Protein AF-0000000074025114 (afdb_homodimer)

Organism: NCBI:txid1655543

InterPro domains:
  IPR007375 Sarcosine oxidase, gamma subunit [PF04268] (19-159)
  IPR027266 Aminomethyltransferase superfamily [G3DSA:3.30.1360.120] (8-166)

Radius of gyration: 20.94 Å; Cα contacts (8 Å, |Δi|>4): 768; chains: 2; bounding box: 42×60×53 Å

Foldseek 3Di:
DDFQKDKDWDDQWWKKKKFAQLPDPLNQVLLCVLFVDGADDAQFKDHDPQWIWGHADNGIIMIIHGPVCNVVSVVSNCVSQPPGDMDIDTCRLFKIKMFMAHDQQLQLQVVFWVDDCACVRAHAGGKDWTGGNPFTWMWGAHPGHMMIMGTPVCVVVNSVSSRCSRHVDDRPVRND/DDFQKDKDWDDQWWKKKKFFQLPDPLNQVLLCVLFVDGADDAQFKDHDVQWIWGHADNGIIMIIHGPVCNVVSVVSNCVSQPPGDMDIDTCRLFKIKMFMFHDQQLQLQVVFWPDDCACVRAHAGGKDWTGGNPFTWMWGAHPGHMMIMGTPVCVVVNSVSSSCSRHVDDRPVRND

Sequence (352 aa):
MSDMAVITRADARGMITLRGDLGSAKMKKAVKAATDQAIPTSGQFLGNGDKGVAWMSPDELLLIVPYDGVAQAIEVLEQALVKTHFLAVDVSDARATFTVSGDGTRDVLARLCPVDLHPDSFGTGQVRRTRLAQIAAAFWMHDAGFDVVCFRSVADYAEGVLTRAATTGEKTGFFAMSDMAVITRADARGMITLRGDLGSAKMKKAVKAATDQAIPTSGQFLGNGDKGVAWMSPDELLLIVPYDGVAQAIEVLEQALVKTHFLAVDVSDARATFTVSGDGTRDVLARLCPVDLHPDSFGTGQVRRTRLAQIAAAFWMHDAGFDVVCFRSVADYAEGVLTRAATTGEKTGFFA

Structure (mmCIF, N/CA/C/O backbone):
data_AF-0000000074025114-model_v1
#
loop_
_entity.id
_entity.type
_entity.pdbx_description
1 polymer 'Sarcosine oxidase, gamma subunit family'
#
loop_
_atom_site.group_PDB
_atom_site.id
_atom_site.type_symbol
_atom_site.label_atom_id
_atom_site.label_alt_id
_atom_site.label_comp_id
_atom_site.label_asym_id
_atom_site.label_entity_id
_atom_site.label_seq_id
_atom_site.pdbx_PDB_ins_code
_atom_site.Cartn_x
_atom_site.Cartn_y
_atom_site.Cartn_z
_atom_site.occupancy
_atom_site.B_iso_or_equiv
_atom_site.auth_seq_id
_atom_site.auth_comp_id
_atom_site.auth_asym_id
_atom_site.auth_atom_id
_atom_site.pdbx_PDB_model_num
ATOM 1 N N . MET A 1 1 ? 15.75 -36.812 -4.898 1 42.88 1 MET A N 1
ATOM 2 C CA . MET A 1 1 ? 15.305 -36.094 -3.717 1 42.88 1 MET A CA 1
ATOM 3 C C . MET A 1 1 ? 14.109 -35.188 -4.043 1 42.88 1 MET A C 1
ATOM 5 O O . MET A 1 1 ? 14.164 -34.406 -4.977 1 42.88 1 MET A O 1
ATOM 9 N N . SER A 1 2 ? 12.852 -35.562 -3.799 1 60.19 2 SER A N 1
ATOM 10 C CA . SER A 1 2 ? 11.633 -34.938 -4.301 1 60.19 2 SER A CA 1
ATOM 11 C C . SER A 1 2 ? 11.492 -33.5 -3.791 1 60.19 2 SER A C 1
ATOM 13 O O . SER A 1 2 ? 11.852 -33.188 -2.648 1 60.19 2 SER A O 1
ATOM 15 N N . ASP A 1 3 ? 11.375 -32.438 -4.59 1 78.62 3 ASP A N 1
ATOM 16 C CA . ASP A 1 3 ? 11.227 -31.047 -4.203 1 78.62 3 ASP A CA 1
ATOM 17 C C . ASP A 1 3 ? 10.07 -30.859 -3.23 1 78.62 3 ASP A C 1
ATOM 19 O O . ASP A 1 3 ? 9.055 -31.562 -3.332 1 78.62 3 ASP A O 1
ATOM 23 N N . MET A 1 4 ? 10.367 -30.266 -2.115 1 87.81 4 MET A N 1
ATOM 24 C CA . MET A 1 4 ? 9.32 -30.047 -1.118 1 87.81 4 MET A CA 1
ATOM 25 C C . MET A 1 4 ? 8.164 -29.266 -1.707 1 87.81 4 MET A C 1
ATOM 27 O O . MET A 1 4 ? 7.035 -29.344 -1.213 1 87.81 4 MET A O 1
ATOM 31 N N . ALA A 1 5 ? 8.453 -28.516 -2.758 1 94.25 5 ALA A N 1
ATOM 32 C CA . ALA A 1 5 ? 7.422 -27.734 -3.438 1 94.25 5 ALA A CA 1
ATOM 33 C C . ALA A 1 5 ? 7.742 -27.594 -4.922 1 94.25 5 ALA A C 1
ATOM 35 O O . ALA A 1 5 ? 8.875 -27.812 -5.344 1 94.25 5 ALA A O 1
ATOM 36 N N . VAL A 1 6 ? 6.672 -27.312 -5.656 1 95.56 6 VAL A N 1
ATOM 37 C CA . VAL A 1 6 ? 6.797 -27.062 -7.09 1 95.56 6 VAL A CA 1
ATOM 38 C C . VAL A 1 6 ? 6.559 -25.578 -7.371 1 95.56 6 VAL A C 1
ATOM 40 O O . VAL A 1 6 ? 5.555 -25 -6.93 1 95.56 6 VAL A O 1
ATOM 43 N N . ILE A 1 7 ? 7.504 -24.938 -8.094 1 97.38 7 ILE A N 1
ATOM 44 C CA . ILE A 1 7 ? 7.406 -23.547 -8.477 1 97.38 7 ILE A CA 1
ATOM 45 C C . ILE A 1 7 ? 7.07 -23.422 -9.961 1 97.38 7 ILE A C 1
ATOM 47 O O . ILE A 1 7 ? 7.801 -23.938 -10.812 1 97.38 7 ILE A O 1
ATOM 51 N N . THR A 1 8 ? 5.98 -22.828 -10.25 1 97.25 8 THR A N 1
ATOM 52 C CA . THR A 1 8 ? 5.582 -22.625 -11.641 1 97.25 8 THR A CA 1
ATOM 53 C C . THR A 1 8 ? 5.324 -21.156 -11.922 1 97.25 8 THR A C 1
ATOM 55 O O . THR A 1 8 ? 4.609 -20.484 -11.164 1 97.25 8 THR A O 1
ATOM 58 N N . ARG A 1 9 ? 5.945 -20.625 -12.961 1 96.88 9 ARG A N 1
ATOM 59 C CA . ARG A 1 9 ? 5.609 -19.281 -13.414 1 96.88 9 ARG A CA 1
ATOM 60 C C . ARG A 1 9 ? 4.281 -19.281 -14.164 1 96.88 9 ARG A C 1
ATOM 62 O O . ARG A 1 9 ? 4.113 -20 -15.148 1 96.88 9 ARG A O 1
ATOM 69 N N . ALA A 1 10 ? 3.402 -18.516 -13.648 1 93.25 10 ALA A N 1
ATOM 70 C CA . ALA A 1 10 ? 2.062 -18.5 -14.234 1 93.25 10 ALA A CA 1
ATOM 71 C C . ALA A 1 10 ? 2.061 -17.766 -15.57 1 93.25 10 ALA A C 1
ATOM 73 O O . ALA A 1 10 ? 2.93 -16.922 -15.828 1 93.25 10 ALA A O 1
ATOM 74 N N . ASP A 1 11 ? 1.046 -18.078 -16.375 1 89.12 11 ASP A N 1
ATOM 75 C CA . ASP A 1 11 ? 0.811 -17.328 -17.609 1 89.12 11 ASP A CA 1
ATOM 76 C C . ASP A 1 11 ? 0.411 -15.883 -17.312 1 89.12 11 ASP A C 1
ATOM 78 O O . ASP A 1 11 ? 0.07 -15.555 -16.172 1 89.12 11 ASP A O 1
ATOM 82 N N . ALA A 1 12 ? 0.44 -15.148 -18.375 1 89.44 12 ALA A N 1
ATOM 83 C CA . ALA A 1 12 ? 0.067 -13.742 -18.266 1 89.44 12 ALA A CA 1
ATOM 84 C C . ALA A 1 12 ? -1.366 -13.594 -17.766 1 89.44 12 ALA A C 1
ATOM 86 O O . ALA A 1 12 ? -2.275 -14.266 -18.25 1 89.44 12 ALA A O 1
ATOM 87 N N . ARG A 1 13 ? -1.554 -12.836 -16.75 1 94.19 13 ARG A N 1
ATOM 88 C CA . ARG A 1 13 ? -2.852 -12.469 -16.188 1 94.19 13 ARG A CA 1
ATOM 89 C C . ARG A 1 13 ? -3.057 -10.961 -16.234 1 94.19 13 ARG A C 1
ATOM 91 O O . ARG A 1 13 ? -2.09 -10.195 -16.188 1 94.19 13 ARG A O 1
ATOM 98 N N . GLY A 1 14 ? -4.332 -10.594 -16.469 1 97.75 14 GLY A N 1
ATOM 99 C CA . GLY A 1 14 ? -4.656 -9.188 -16.266 1 97.75 14 GLY A CA 1
ATOM 100 C C . GLY A 1 14 ? -4.648 -8.781 -14.797 1 97.75 14 GLY A C 1
ATOM 101 O O . GLY A 1 14 ? -5.18 -9.5 -13.945 1 97.75 14 GLY A O 1
ATOM 102 N N . MET A 1 15 ? -4 -7.699 -14.547 1 97.75 15 MET A N 1
ATOM 103 C CA . MET A 1 15 ? -3.928 -7.172 -13.188 1 97.75 15 MET A CA 1
ATOM 104 C C . MET A 1 15 ? -4.133 -5.66 -13.18 1 97.75 15 MET A C 1
ATOM 106 O O . MET A 1 15 ? -3.533 -4.941 -13.984 1 97.75 15 MET A O 1
ATOM 110 N N . ILE A 1 16 ? -4.969 -5.191 -12.273 1 98.44 16 ILE A N 1
ATOM 111 C CA . ILE A 1 16 ? -5.297 -3.777 -12.125 1 98.44 16 ILE A CA 1
ATOM 112 C C . ILE A 1 16 ? -5.102 -3.35 -10.672 1 98.44 16 ILE A C 1
ATOM 114 O O . ILE A 1 16 ? -5.691 -3.934 -9.766 1 98.44 16 ILE A O 1
ATOM 118 N N . THR A 1 17 ? -4.234 -2.406 -10.469 1 98 17 THR A N 1
ATOM 119 C CA . THR A 1 17 ? -4.227 -1.727 -9.172 1 98 17 THR A CA 1
ATOM 120 C C . THR A 1 17 ? -5.375 -0.725 -9.086 1 98 17 THR A C 1
ATOM 122 O O . THR A 1 17 ? -5.512 0.149 -9.938 1 98 17 THR A O 1
ATOM 125 N N . LEU A 1 18 ? -6.172 -0.858 -8.094 1 98 18 LEU A N 1
ATOM 126 C CA . LEU A 1 18 ? -7.312 0.025 -7.875 1 98 18 LEU A CA 1
ATOM 127 C C . LEU A 1 18 ? -7.223 0.698 -6.508 1 98 18 LEU A C 1
ATOM 129 O O . LEU A 1 18 ? -7.164 0.021 -5.48 1 98 18 LEU A O 1
ATOM 133 N N . ARG A 1 19 ? -7.215 1.996 -6.508 1 95.94 19 ARG A N 1
ATOM 134 C CA . ARG A 1 19 ? -7.215 2.746 -5.254 1 95.94 19 ARG A CA 1
ATOM 135 C C . ARG A 1 19 ? -8.469 3.604 -5.129 1 95.94 19 ARG A C 1
ATOM 137 O O . ARG A 1 19 ? -8.93 4.188 -6.113 1 95.94 19 ARG A O 1
ATOM 144 N N . GLY A 1 20 ? -8.984 3.73 -3.967 1 94.56 20 GLY A N 1
ATOM 145 C CA . GLY A 1 20 ? -10.156 4.535 -3.652 1 94.56 20 GLY A CA 1
ATOM 146 C C . GLY A 1 20 ? -10.75 4.215 -2.297 1 94.56 20 GLY A C 1
ATOM 147 O O . GLY A 1 20 ? -10.109 3.576 -1.462 1 94.56 20 GLY A O 1
ATOM 148 N N . ASP A 1 21 ? -11.93 4.754 -2.137 1 92.69 21 ASP A N 1
ATOM 149 C CA . ASP A 1 21 ? -12.688 4.457 -0.924 1 92.69 21 ASP A CA 1
ATOM 150 C C . ASP A 1 21 ? -13.336 3.078 -1.007 1 92.69 21 ASP A C 1
ATOM 152 O O . ASP A 1 21 ? -14.422 2.928 -1.581 1 92.69 21 ASP A O 1
ATOM 156 N N . LEU A 1 22 ? -12.742 2.1 -0.334 1 95.62 22 LEU A N 1
ATOM 157 C CA . LEU A 1 22 ? -13.164 0.71 -0.471 1 95.62 22 LEU A CA 1
ATOM 158 C C . LEU A 1 22 ? -14.469 0.461 0.275 1 95.62 22 LEU A C 1
ATOM 160 O O . LEU A 1 22 ? -15.117 -0.571 0.08 1 95.62 22 LEU A O 1
ATOM 164 N N . GLY A 1 23 ? -14.82 1.363 1.088 1 92.5 23 GLY A N 1
ATOM 165 C CA . GLY A 1 23 ? -16.047 1.218 1.856 1 92.5 23 GLY A CA 1
ATOM 166 C C . GLY A 1 23 ? -17.266 1.771 1.146 1 92.5 23 GLY A C 1
ATOM 167 O O . GLY A 1 23 ? -18.406 1.546 1.578 1 92.5 23 GLY A O 1
ATOM 168 N N . SER A 1 24 ? -17.078 2.482 0.109 1 92.62 24 SER A N 1
ATOM 169 C CA . SER A 1 24 ? -18.188 3.139 -0.567 1 92.62 24 SER A CA 1
ATOM 170 C C . SER A 1 24 ? -19.031 2.135 -1.35 1 92.62 24 SER A C 1
ATOM 172 O O . SER A 1 24 ? -18.5 1.18 -1.917 1 92.62 24 SER A O 1
ATOM 174 N N . ALA A 1 25 ? -20.281 2.361 -1.449 1 94.69 25 ALA A N 1
ATOM 175 C CA . ALA A 1 25 ? -21.203 1.513 -2.205 1 94.69 25 ALA A CA 1
ATOM 176 C C . ALA A 1 25 ? -20.844 1.492 -3.686 1 94.69 25 ALA A C 1
ATOM 178 O O . ALA A 1 25 ? -20.922 0.45 -4.34 1 94.69 25 ALA A O 1
ATOM 179 N N . LYS A 1 26 ? -20.438 2.621 -4.191 1 95.94 26 LYS A N 1
ATOM 180 C CA . LYS A 1 26 ? -20.062 2.721 -5.602 1 95.94 26 LYS A CA 1
ATOM 181 C C . LYS A 1 26 ? -18.859 1.854 -5.918 1 95.94 26 LYS A C 1
ATOM 183 O O . LYS A 1 26 ? -18.828 1.163 -6.941 1 95.94 26 LYS A O 1
ATOM 188 N N . MET A 1 27 ? -17.938 1.874 -5.074 1 96.88 27 MET A N 1
ATOM 189 C CA . MET A 1 27 ? -16.734 1.061 -5.258 1 96.88 27 MET A CA 1
ATOM 190 C C . MET A 1 27 ? -17.078 -0.426 -5.219 1 96.88 27 MET A C 1
ATOM 192 O O . MET A 1 27 ? -16.594 -1.199 -6.051 1 96.88 27 MET A O 1
ATOM 196 N N . LYS A 1 28 ? -17.891 -0.792 -4.27 1 97.88 28 LYS A N 1
ATOM 197 C CA . LYS A 1 28 ? -18.297 -2.188 -4.145 1 97.88 28 LYS A CA 1
ATOM 198 C C . LYS A 1 28 ? -19 -2.672 -5.414 1 97.88 28 LYS A C 1
ATOM 200 O O . LYS A 1 28 ? -18.703 -3.764 -5.906 1 97.88 28 LYS A O 1
ATOM 205 N N . LYS A 1 29 ? -19.797 -1.854 -5.934 1 98.12 29 LYS A N 1
ATOM 206 C CA . LYS A 1 29 ? -20.516 -2.195 -7.156 1 98.12 29 LYS A CA 1
ATOM 207 C C . LYS A 1 29 ? -19.562 -2.279 -8.344 1 98.12 29 LYS A C 1
ATOM 209 O O . LYS A 1 29 ? -19.688 -3.174 -9.188 1 98.12 29 LYS A O 1
ATOM 214 N N . ALA A 1 30 ? -18.672 -1.356 -8.406 1 98.62 30 ALA A N 1
ATOM 215 C CA . ALA A 1 30 ? -17.719 -1.306 -9.516 1 98.62 30 ALA A CA 1
ATOM 216 C C . ALA A 1 30 ? -16.828 -2.551 -9.531 1 98.62 30 ALA A C 1
ATOM 218 O O . ALA A 1 30 ? -16.625 -3.154 -10.586 1 98.62 30 ALA A O 1
ATOM 219 N N . VAL A 1 31 ? -16.328 -2.945 -8.383 1 98.69 31 VAL A N 1
ATOM 220 C CA . VAL A 1 31 ? -15.453 -4.109 -8.266 1 98.69 31 VAL A CA 1
ATOM 221 C C . VAL A 1 31 ? -16.234 -5.371 -8.633 1 98.69 31 VAL A C 1
ATOM 223 O O . VAL A 1 31 ? -15.727 -6.227 -9.367 1 98.69 31 VAL A O 1
ATOM 226 N N . LYS A 1 32 ? -17.422 -5.457 -8.164 1 98.38 32 LYS A N 1
ATOM 227 C CA . LYS A 1 32 ? -18.281 -6.598 -8.5 1 98.38 32 LYS A CA 1
ATOM 228 C C . LYS A 1 32 ? -18.5 -6.688 -10.008 1 98.38 32 LYS A C 1
ATOM 230 O O . LYS A 1 32 ? -18.406 -7.77 -10.594 1 98.38 32 LYS A O 1
ATOM 235 N N . ALA A 1 33 ? -18.734 -5.609 -10.594 1 98.25 33 ALA A N 1
ATOM 236 C CA . ALA A 1 33 ? -19 -5.574 -12.031 1 98.25 33 ALA A CA 1
ATOM 237 C C . ALA A 1 33 ? -17.75 -5.961 -12.82 1 98.25 33 ALA A C 1
ATOM 239 O O . ALA A 1 33 ? -17.844 -6.648 -13.844 1 98.25 33 ALA A O 1
ATOM 240 N N . ALA A 1 34 ? -16.594 -5.574 -12.336 1 98.25 34 ALA A N 1
ATOM 241 C CA . ALA A 1 34 ? -15.359 -5.766 -13.086 1 98.25 34 ALA A CA 1
ATOM 242 C C . ALA A 1 34 ? -14.812 -7.176 -12.883 1 98.25 34 ALA A C 1
ATOM 244 O O . ALA A 1 34 ? -14.156 -7.727 -13.773 1 98.25 34 ALA A O 1
ATOM 245 N N . THR A 1 35 ? -15.094 -7.836 -11.711 1 98 35 THR A N 1
ATOM 246 C CA . THR A 1 35 ? -14.383 -9.062 -11.375 1 98 35 THR A CA 1
ATOM 247 C C . THR A 1 35 ? -15.359 -10.172 -11 1 98 35 THR A C 1
ATOM 249 O O . THR A 1 35 ? -14.969 -11.336 -10.875 1 98 35 THR A O 1
ATOM 252 N N . ASP A 1 36 ? -16.594 -9.789 -10.719 1 97.06 36 ASP A N 1
ATOM 253 C CA . ASP A 1 36 ? -17.609 -10.703 -10.234 1 97.06 36 ASP A CA 1
ATOM 254 C C . ASP A 1 36 ? -17.312 -11.148 -8.805 1 97.06 36 ASP A C 1
ATOM 256 O O . ASP A 1 36 ? -17.766 -12.211 -8.375 1 97.06 36 ASP A O 1
ATOM 260 N N . GLN A 1 37 ? -16.5 -10.445 -8.078 1 97.94 37 GLN A N 1
ATOM 261 C CA . GLN A 1 37 ? -16.172 -10.695 -6.68 1 97.94 37 GLN A CA 1
ATOM 262 C C . GLN A 1 37 ? -16.531 -9.508 -5.801 1 97.94 37 GLN A C 1
ATOM 264 O O . GLN A 1 37 ? -16.594 -8.375 -6.277 1 97.94 37 GLN A O 1
ATOM 269 N N . ALA A 1 38 ? -16.766 -9.75 -4.559 1 97.94 38 ALA A N 1
ATOM 270 C CA . ALA A 1 38 ? -16.938 -8.688 -3.576 1 97.94 38 ALA A CA 1
ATOM 271 C C . ALA A 1 38 ? -15.594 -8.094 -3.17 1 97.94 38 ALA A C 1
ATOM 273 O O . ALA A 1 38 ? -14.547 -8.688 -3.438 1 97.94 38 ALA A O 1
ATOM 274 N N . ILE A 1 39 ? -15.625 -6.914 -2.607 1 98.25 39 ILE A N 1
ATOM 275 C CA . ILE A 1 39 ? -14.43 -6.398 -1.956 1 98.25 39 ILE A CA 1
ATOM 276 C C . ILE A 1 39 ? -14.148 -7.195 -0.684 1 98.25 39 ILE A C 1
ATOM 278 O O . ILE A 1 39 ? -15.008 -7.297 0.195 1 98.25 39 ILE A O 1
ATOM 282 N N . PRO A 1 40 ? -12.992 -7.773 -0.596 1 98.25 40 PRO A N 1
ATOM 283 C CA . PRO A 1 40 ? -12.695 -8.562 0.603 1 98.25 40 PRO A CA 1
ATOM 284 C C . PRO A 1 40 ? -12.422 -7.688 1.828 1 98.25 40 PRO A C 1
ATOM 286 O O . PRO A 1 40 ? -12.086 -6.512 1.69 1 98.25 40 PRO A O 1
ATOM 289 N N . THR A 1 41 ? -12.586 -8.297 2.98 1 96.06 41 THR A N 1
ATOM 290 C CA . THR A 1 41 ? -12.141 -7.645 4.207 1 96.06 41 THR A CA 1
ATOM 291 C C . THR A 1 41 ? -10.617 -7.605 4.273 1 96.06 41 THR A C 1
ATOM 293 O O . THR A 1 41 ? -9.938 -8.242 3.467 1 96.06 41 THR A O 1
ATOM 296 N N . SER A 1 42 ? -10.094 -6.848 5.168 1 96.19 42 SER A N 1
ATOM 297 C CA . SER A 1 42 ? -8.656 -6.609 5.289 1 96.19 42 SER A CA 1
ATOM 298 C C . SER A 1 42 ? -7.883 -7.926 5.34 1 96.19 42 SER A C 1
ATOM 300 O O . SER A 1 42 ? -8.25 -8.836 6.082 1 96.19 42 SER A O 1
ATOM 302 N N . GLY A 1 43 ? -6.898 -7.984 4.438 1 97.12 43 GLY A N 1
ATOM 303 C CA . GLY A 1 43 ? -6 -9.133 4.453 1 97.12 43 GLY A CA 1
ATOM 304 C C . GLY A 1 43 ? -6.586 -10.352 3.77 1 97.12 43 GLY A C 1
ATOM 305 O O . GLY A 1 43 ? -6.07 -11.461 3.924 1 97.12 43 GLY A O 1
ATOM 306 N N . GLN A 1 44 ? -7.613 -10.172 3.049 1 98 44 GLN A N 1
ATOM 307 C CA . GLN A 1 44 ? -8.25 -11.328 2.426 1 98 44 GLN A CA 1
ATOM 308 C C . GLN A 1 44 ? -8.164 -11.242 0.90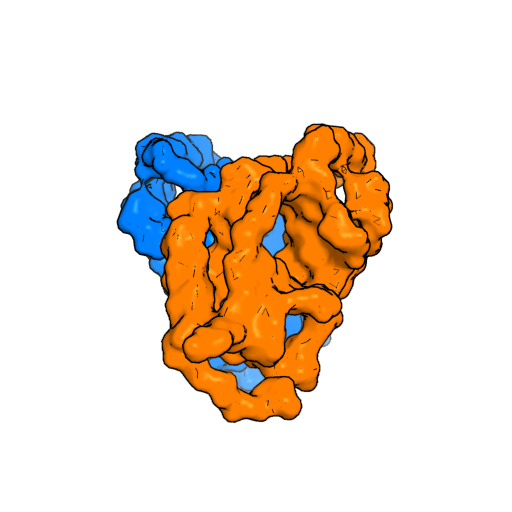4 1 98 44 GLN A C 1
ATOM 310 O O . GLN A 1 44 ? -8 -10.156 0.343 1 98 44 GLN A O 1
ATOM 315 N N . PHE A 1 45 ? -8.258 -12.375 0.313 1 97.88 45 PHE A N 1
ATOM 316 C CA . PHE A 1 45 ? -8.352 -12.586 -1.126 1 97.88 45 PHE A CA 1
ATOM 317 C C . PHE A 1 45 ? -9.633 -13.336 -1.479 1 97.88 45 PHE A C 1
ATOM 319 O O . PHE A 1 45 ? -9.961 -14.344 -0.847 1 97.88 45 PHE A O 1
ATOM 326 N N . LEU A 1 46 ? -10.312 -12.812 -2.441 1 97.56 46 LEU A N 1
ATOM 327 C CA . LEU A 1 46 ? -11.461 -13.516 -3.006 1 97.56 46 LEU A CA 1
ATOM 328 C C . LEU A 1 46 ? -11.258 -13.781 -4.492 1 97.56 46 LEU A C 1
ATOM 330 O O . LEU A 1 46 ? -10.891 -12.875 -5.246 1 97.56 46 LEU A O 1
ATOM 334 N N . GLY A 1 47 ? -11.43 -15.055 -4.965 1 94.62 47 GLY A N 1
ATOM 335 C CA . GLY A 1 47 ? -11.281 -15.359 -6.379 1 94.62 47 GLY A CA 1
ATOM 336 C C . GLY A 1 47 ? -11.805 -16.734 -6.754 1 94.62 47 GLY A C 1
ATOM 337 O O . GLY A 1 47 ? -12.125 -17.547 -5.879 1 94.62 47 GLY A O 1
ATOM 338 N N . ASN A 1 48 ? -12.023 -16.969 -8.055 1 85.06 48 ASN A N 1
ATOM 339 C CA . ASN A 1 48 ? -12.516 -18.234 -8.586 1 85.06 48 ASN A CA 1
ATOM 340 C C . ASN A 1 48 ? -11.578 -18.812 -9.641 1 85.06 48 ASN A C 1
ATOM 342 O O . ASN A 1 48 ? -12.016 -19.469 -10.586 1 85.06 48 ASN A O 1
ATOM 346 N N . GLY A 1 49 ? -10.281 -18.609 -9.578 1 78.5 49 GLY A N 1
ATOM 347 C CA . GLY A 1 49 ? -9.328 -19.109 -10.562 1 78.5 49 GLY A CA 1
ATOM 348 C C . GLY A 1 49 ? -8.867 -18.047 -11.539 1 78.5 49 GLY A C 1
ATOM 349 O O . GLY A 1 49 ? -7.746 -17.547 -11.438 1 78.5 49 GLY A O 1
ATOM 350 N N . ASP A 1 50 ? -9.867 -17.531 -12.414 1 88.25 50 ASP A N 1
ATOM 351 C CA . ASP A 1 50 ? -9.461 -16.609 -13.469 1 88.25 50 ASP A CA 1
ATOM 352 C C . ASP A 1 50 ? -9.625 -15.156 -13.023 1 88.25 50 ASP A C 1
ATOM 354 O O . ASP A 1 50 ? -9.016 -14.25 -13.594 1 88.25 50 ASP A O 1
ATOM 358 N N . LYS A 1 51 ? -10.453 -14.961 -12.062 1 96.5 51 LYS A N 1
ATOM 359 C CA . LYS A 1 51 ? -10.688 -13.617 -11.523 1 96.5 51 LYS A CA 1
ATOM 360 C C . LYS A 1 51 ? -10.484 -13.586 -10.016 1 96.5 51 LYS A C 1
ATOM 362 O O . LYS A 1 51 ? -10.641 -14.602 -9.336 1 96.5 51 LYS A O 1
ATOM 367 N N . GLY A 1 52 ? -10.125 -12.391 -9.539 1 97.44 52 GLY A N 1
ATOM 368 C CA . GLY A 1 52 ? -9.938 -12.258 -8.102 1 97.44 52 GLY A CA 1
ATOM 369 C C . GLY A 1 52 ? -9.695 -10.828 -7.656 1 97.44 52 GLY A C 1
ATOM 370 O O . GLY A 1 52 ? -9.5 -9.945 -8.484 1 97.44 52 GLY A O 1
ATOM 371 N N . VAL A 1 53 ? -9.859 -10.648 -6.371 1 98.62 53 VAL A N 1
ATOM 372 C CA . VAL A 1 53 ? -9.617 -9.367 -5.707 1 98.62 53 VAL A CA 1
ATOM 373 C C . VAL A 1 53 ? -8.75 -9.586 -4.469 1 98.62 53 VAL A C 1
ATOM 375 O O . VAL A 1 53 ? -9.133 -10.312 -3.551 1 98.62 53 VAL A O 1
ATOM 378 N N . ALA A 1 54 ? -7.605 -8.984 -4.449 1 98.5 54 ALA A N 1
ATOM 379 C CA . ALA A 1 54 ? -6.691 -9.039 -3.311 1 98.5 54 ALA A CA 1
ATOM 380 C C . ALA A 1 54 ? -6.676 -7.707 -2.562 1 98.5 54 ALA A C 1
ATOM 382 O O . ALA A 1 54 ? -6.41 -6.656 -3.154 1 98.5 54 ALA A O 1
ATOM 383 N N . TRP A 1 55 ? -6.922 -7.734 -1.281 1 98.5 55 TRP A N 1
ATOM 384 C CA . TRP A 1 55 ? -6.773 -6.551 -0.443 1 98.5 55 TRP A CA 1
ATOM 385 C C . TRP A 1 55 ? -5.297 -6.234 -0.21 1 98.5 55 TRP A C 1
ATOM 387 O O . TRP A 1 55 ? -4.551 -7.066 0.307 1 98.5 55 TRP A O 1
ATOM 397 N N . MET A 1 56 ? -4.875 -5.027 -0.576 1 97.88 56 MET A N 1
ATOM 398 C CA . MET A 1 56 ? -3.461 -4.676 -0.502 1 97.88 56 MET A CA 1
ATOM 399 C C . MET A 1 56 ? -3.207 -3.668 0.614 1 97.88 56 MET A C 1
ATOM 401 O O . MET A 1 56 ? -2.121 -3.639 1.195 1 97.88 56 MET A O 1
ATOM 405 N N . SER A 1 57 ? -4.137 -2.771 0.865 1 96.88 57 SER A N 1
ATOM 406 C CA . SER A 1 57 ? -4.133 -1.758 1.914 1 96.88 57 SER A CA 1
ATOM 407 C C . SER A 1 57 ? -5.535 -1.219 2.17 1 96.88 57 SER A C 1
ATOM 409 O O . SER A 1 57 ? -6.48 -1.579 1.468 1 96.88 57 SER A O 1
ATOM 411 N N . PRO A 1 58 ? -5.688 -0.339 3.111 1 96.12 58 PRO A N 1
ATOM 412 C CA . PRO A 1 58 ? -7.027 0.167 3.408 1 96.12 58 PRO A CA 1
ATOM 413 C C . PRO A 1 58 ? -7.656 0.904 2.227 1 96.12 58 PRO A C 1
ATOM 415 O O . PRO A 1 58 ? -8.875 1.097 2.191 1 96.12 58 PRO A O 1
ATOM 418 N N . ASP A 1 59 ? -6.855 1.266 1.235 1 96.25 59 ASP A N 1
ATOM 419 C CA . ASP A 1 59 ? -7.41 2.01 0.109 1 96.25 59 ASP A CA 1
ATOM 420 C C . ASP A 1 59 ? -7.012 1.374 -1.221 1 96.25 59 ASP A C 1
ATOM 422 O O . ASP A 1 59 ? -7.086 2.018 -2.27 1 96.25 59 ASP A O 1
ATOM 426 N N . GLU A 1 60 ? -6.508 0.153 -1.223 1 97.75 60 GLU A N 1
ATOM 427 C CA . GLU A 1 60 ? -5.984 -0.411 -2.463 1 97.75 60 GLU A CA 1
ATOM 428 C C . GLU A 1 60 ? -6.375 -1.878 -2.613 1 97.75 60 GLU A C 1
ATOM 430 O O . GLU A 1 60 ? -6.305 -2.646 -1.651 1 97.75 60 GLU A O 1
ATOM 435 N N . LEU A 1 61 ? -6.746 -2.209 -3.854 1 98.62 61 LEU A N 1
ATOM 436 C CA . LEU A 1 61 ? -6.957 -3.588 -4.285 1 98.62 61 LEU A CA 1
ATOM 4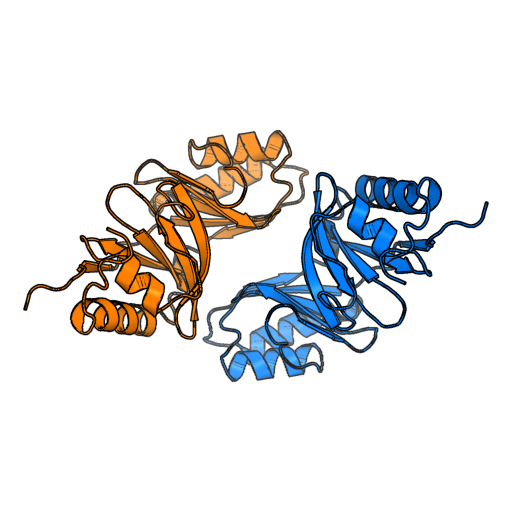37 C C . LEU A 1 61 ? -6.066 -3.928 -5.473 1 98.62 61 LEU A C 1
ATOM 439 O O . LEU A 1 61 ? -5.672 -3.039 -6.234 1 98.62 61 LEU A O 1
ATOM 443 N N . LEU A 1 62 ? -5.75 -5.164 -5.559 1 98.44 62 LEU A N 1
ATOM 444 C CA . LEU A 1 62 ? -5.266 -5.75 -6.805 1 98.44 62 LEU A CA 1
ATOM 445 C C . LEU A 1 62 ? -6.328 -6.645 -7.434 1 98.44 62 LEU A C 1
ATOM 447 O O . LEU A 1 62 ? -6.711 -7.664 -6.855 1 98.44 62 LEU A O 1
ATOM 451 N N . LEU A 1 63 ? -6.781 -6.254 -8.547 1 98.75 63 LEU A N 1
ATOM 452 C CA . LEU A 1 63 ? -7.77 -7.039 -9.281 1 98.75 63 LEU A CA 1
ATOM 453 C C . LEU A 1 63 ? -7.09 -7.98 -10.273 1 98.75 63 LEU A C 1
ATOM 455 O O . LEU A 1 63 ? -6.148 -7.582 -10.969 1 98.75 63 LEU A O 1
ATOM 459 N N . ILE A 1 64 ? -7.559 -9.141 -10.297 1 97.81 64 ILE A N 1
ATOM 460 C CA . ILE A 1 64 ? -7.117 -10.141 -11.258 1 97.81 64 ILE A CA 1
ATOM 461 C C . ILE A 1 64 ? -8.25 -10.445 -12.234 1 97.81 64 ILE A C 1
ATOM 463 O O . ILE A 1 64 ? -9.375 -10.75 -11.82 1 97.81 64 ILE A O 1
ATOM 467 N N . VAL A 1 65 ? -7.973 -10.352 -13.5 1 98 65 VAL A N 1
ATOM 468 C CA . VA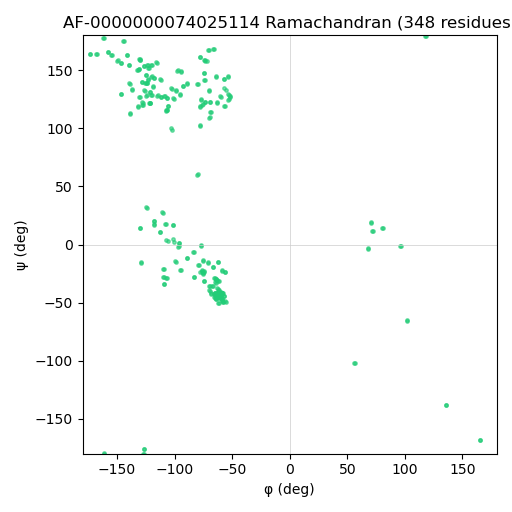L A 1 65 ? -8.906 -10.648 -14.578 1 98 65 VAL A CA 1
ATOM 469 C C . VAL A 1 65 ? -8.18 -11.352 -15.719 1 98 65 VAL A C 1
ATOM 471 O O . VAL A 1 65 ? -6.945 -11.398 -15.742 1 98 65 VAL A O 1
ATOM 474 N N . PRO A 1 66 ? -8.953 -11.992 -16.625 1 97.06 66 PRO A N 1
ATOM 475 C CA . PRO A 1 66 ? -8.258 -12.492 -17.812 1 97.06 66 PRO A CA 1
ATOM 476 C C . PRO A 1 66 ? -7.457 -11.414 -18.531 1 97.06 66 PRO A C 1
ATOM 478 O O . PRO A 1 66 ? -7.883 -10.258 -18.594 1 97.06 66 PRO A O 1
ATOM 481 N N . TYR A 1 67 ? -6.375 -11.766 -19.062 1 97 67 TYR A N 1
ATOM 482 C CA . TYR A 1 67 ? -5.441 -10.82 -19.672 1 97 67 TYR A CA 1
ATOM 483 C C . TYR A 1 67 ? -6.121 -10 -20.766 1 97 67 TYR A C 1
ATOM 485 O O . TYR A 1 67 ? -5.945 -8.781 -20.844 1 97 67 TYR A O 1
ATOM 493 N N . ASP A 1 68 ? -6.859 -10.648 -21.562 1 96.69 68 ASP A N 1
ATOM 494 C CA . ASP A 1 68 ? -7.492 -9.977 -22.703 1 96.69 68 ASP A CA 1
ATOM 495 C C . ASP A 1 68 ? -8.703 -9.164 -22.25 1 96.69 68 ASP A C 1
ATOM 497 O O . ASP A 1 68 ? -9.344 -8.484 -23.047 1 96.69 68 ASP A O 1
ATOM 501 N N . GLY A 1 69 ? -9.023 -9.188 -20.984 1 97.44 69 GLY A N 1
ATOM 502 C CA . GLY A 1 69 ? -10.18 -8.477 -20.453 1 97.44 69 GLY A CA 1
ATOM 503 C C . GLY A 1 69 ? -9.812 -7.234 -19.672 1 97.44 69 GLY A C 1
ATOM 504 O O . GLY A 1 69 ? -10.695 -6.547 -19.141 1 97.44 69 GLY A O 1
ATOM 505 N N . VAL A 1 70 ? -8.586 -6.855 -19.578 1 98.12 70 VAL A N 1
ATOM 506 C CA . VAL A 1 70 ? -8.117 -5.793 -18.703 1 98.12 70 VAL A CA 1
ATOM 507 C C . VAL A 1 70 ? -8.711 -4.453 -19.141 1 98.12 70 VAL A C 1
ATOM 509 O O . VAL A 1 70 ? -9.219 -3.691 -18.328 1 98.12 70 VAL A O 1
ATOM 512 N N . ALA A 1 71 ? -8.672 -4.203 -20.422 1 98.19 71 ALA A N 1
ATOM 513 C CA . ALA A 1 71 ? -9.188 -2.938 -20.938 1 98.19 71 ALA A CA 1
ATOM 514 C C . ALA A 1 71 ? -10.672 -2.785 -20.641 1 98.19 71 ALA A C 1
ATOM 516 O O . ALA A 1 71 ? -11.117 -1.713 -20.219 1 98.19 71 ALA A O 1
ATOM 517 N N . GLN A 1 72 ? -11.336 -3.836 -20.859 1 98.31 72 GLN A N 1
ATOM 518 C CA . GLN A 1 72 ? -12.766 -3.82 -20.578 1 98.31 72 GLN A CA 1
ATOM 519 C C . GLN A 1 72 ? -13.023 -3.609 -19.078 1 98.31 72 GLN A C 1
ATOM 521 O O . GLN A 1 72 ? -13.938 -2.871 -18.703 1 98.31 72 GLN A O 1
ATOM 526 N N . ALA A 1 73 ? -12.305 -4.289 -18.25 1 98.62 73 ALA A N 1
ATOM 527 C CA . ALA A 1 73 ? -12.461 -4.137 -16.812 1 98.62 73 ALA A CA 1
ATOM 528 C C . ALA A 1 73 ? -12.211 -2.691 -16.375 1 98.62 73 ALA A C 1
ATOM 530 O O . ALA A 1 73 ? -12.945 -2.15 -15.547 1 98.62 73 ALA A O 1
ATOM 531 N N . ILE A 1 74 ? -11.211 -2.076 -16.922 1 98.56 74 ILE A N 1
ATOM 532 C CA . ILE A 1 74 ? -10.891 -0.694 -16.594 1 98.56 74 ILE A CA 1
ATOM 533 C C . ILE A 1 74 ? -12.016 0.226 -17.047 1 98.56 74 ILE A C 1
ATOM 535 O O . ILE A 1 74 ? -12.414 1.145 -16.328 1 98.56 74 ILE A O 1
ATOM 539 N N . GLU A 1 75 ? -12.555 0.009 -18.188 1 98.38 75 GLU A N 1
ATOM 540 C CA . GLU A 1 75 ? -13.68 0.799 -18.688 1 98.38 75 GLU A CA 1
ATOM 541 C C . GLU A 1 75 ? -14.883 0.682 -17.766 1 98.38 75 GLU A C 1
ATOM 543 O O . GLU A 1 75 ? -15.547 1.678 -17.469 1 98.38 75 GLU A O 1
ATOM 548 N N . VAL A 1 76 ? -15.125 -0.489 -17.328 1 98.44 76 VAL A N 1
ATOM 549 C CA . VAL A 1 76 ? -16.234 -0.747 -16.406 1 98.44 76 VAL A CA 1
ATOM 550 C C . VAL A 1 76 ? -16.031 0.053 -15.117 1 98.44 76 VAL A C 1
ATOM 552 O O . VAL A 1 76 ? -16.953 0.684 -14.617 1 98.44 76 VAL A O 1
ATOM 55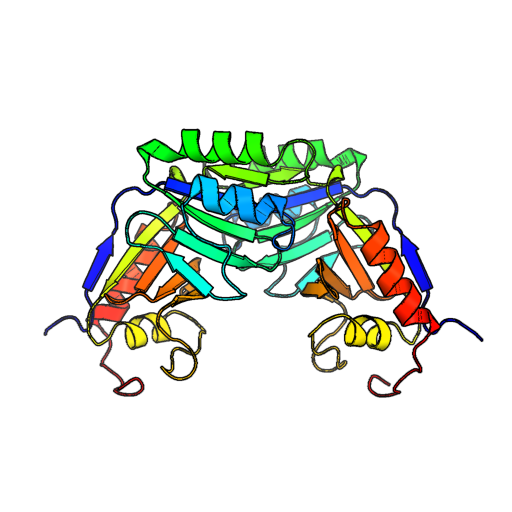5 N N . LEU A 1 77 ? -14.82 0.027 -14.609 1 98.38 77 LEU A N 1
ATOM 556 C CA . LEU A 1 77 ? -14.508 0.785 -13.398 1 98.38 77 LEU A CA 1
ATOM 557 C C . LEU A 1 77 ? -14.719 2.277 -13.625 1 98.38 77 LEU A C 1
ATOM 559 O O . LEU A 1 77 ? -15.336 2.951 -12.797 1 98.38 77 LEU A O 1
ATOM 563 N N . GLU A 1 78 ? -14.227 2.754 -14.742 1 97.5 78 GLU A N 1
ATOM 564 C CA . GLU A 1 78 ? -14.312 4.176 -15.055 1 97.5 78 GLU A CA 1
ATOM 565 C C . GLU A 1 78 ? -15.766 4.629 -15.172 1 97.5 78 GLU A C 1
ATOM 567 O O . GLU A 1 78 ? -16.125 5.703 -14.688 1 97.5 78 GLU A O 1
ATOM 572 N N . GLN A 1 79 ? -16.562 3.848 -15.758 1 97.69 79 GLN A N 1
ATOM 573 C CA . GLN A 1 79 ? -17.984 4.176 -15.922 1 97.69 79 GLN A CA 1
ATOM 574 C C . GLN A 1 79 ? -18.719 4.129 -14.594 1 97.69 79 GLN A C 1
ATOM 576 O O . GLN A 1 79 ? -19.547 5 -14.297 1 97.69 79 GLN A O 1
ATOM 581 N N . ALA A 1 80 ? -18.359 3.168 -13.805 1 97.44 80 ALA A N 1
ATOM 582 C CA . ALA A 1 80 ? -19.062 2.975 -12.539 1 97.44 80 ALA A CA 1
ATOM 583 C C . ALA A 1 80 ? -18.641 4.02 -11.516 1 97.44 80 ALA A C 1
ATOM 585 O O . ALA A 1 80 ? -19.391 4.34 -10.594 1 97.44 80 ALA A O 1
ATOM 586 N N . LEU A 1 81 ? -17.453 4.555 -11.672 1 96.12 81 LEU A N 1
ATOM 587 C CA . LEU A 1 81 ? -16.906 5.438 -10.648 1 96.12 81 LEU A CA 1
ATOM 588 C C . LEU A 1 81 ? -16.844 6.879 -11.148 1 96.12 81 LEU A C 1
ATOM 590 O O . LEU A 1 81 ? -15.992 7.656 -10.703 1 96.12 81 LEU A O 1
ATOM 594 N N . VAL A 1 82 ? -17.672 7.16 -12 1 92.31 82 VAL A N 1
ATOM 595 C CA . VAL A 1 82 ? -17.781 8.531 -12.484 1 92.31 82 VAL A CA 1
ATOM 596 C C . VAL A 1 82 ? -18.016 9.484 -11.32 1 92.31 82 VAL A C 1
ATOM 598 O O . VAL A 1 82 ? -18.781 9.18 -10.406 1 92.31 82 VAL A O 1
ATOM 601 N N . LYS A 1 83 ? -17.297 10.609 -11.242 1 89.44 83 LYS A N 1
ATOM 602 C CA . LYS A 1 83 ? -17.422 11.664 -10.242 1 89.44 83 LYS A CA 1
ATOM 603 C C . LYS A 1 83 ? -16.891 11.211 -8.891 1 89.44 83 LYS A C 1
ATOM 605 O O . LYS A 1 83 ? -17.281 11.758 -7.852 1 89.44 83 LYS A O 1
ATOM 610 N N . THR A 1 84 ? -16.219 10.094 -8.898 1 87.88 84 THR A N 1
ATOM 611 C CA . THR A 1 84 ? -15.539 9.60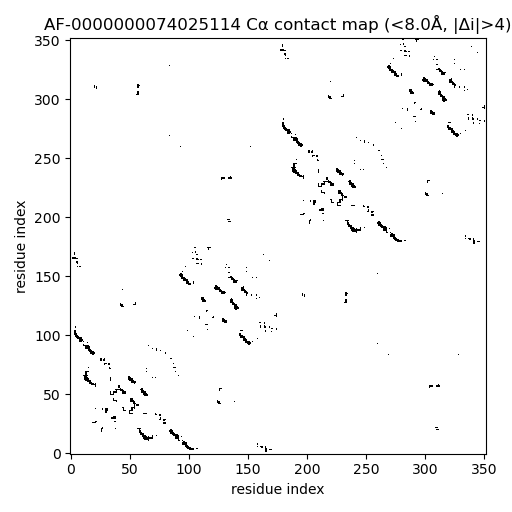2 -7.707 1 87.88 84 THR A CA 1
ATOM 612 C C . THR A 1 84 ? -14.023 9.648 -7.895 1 87.88 84 THR A C 1
ATOM 614 O O . THR A 1 84 ? -13.516 9.375 -8.984 1 87.88 84 THR A O 1
ATOM 617 N N . HIS A 1 85 ? -13.367 9.984 -6.863 1 87.31 85 HIS A N 1
ATOM 618 C CA . HIS A 1 85 ? -11.914 9.953 -6.93 1 87.31 85 HIS A CA 1
ATOM 619 C C . HIS A 1 85 ? -11.383 8.531 -6.812 1 87.31 85 HIS A C 1
ATOM 621 O O . HIS A 1 85 ? -11.688 7.832 -5.844 1 87.31 85 HIS A O 1
ATOM 627 N N . PHE A 1 86 ? -10.688 8.055 -7.844 1 92.56 86 PHE A N 1
ATOM 628 C CA . PHE A 1 86 ? -10.07 6.738 -7.844 1 92.56 86 PHE A CA 1
ATOM 629 C C . PHE A 1 86 ? -8.883 6.699 -8.805 1 92.56 86 PHE A C 1
ATOM 631 O O . PHE A 1 86 ? -8.664 7.645 -9.562 1 92.56 86 PHE A O 1
ATOM 638 N N . LEU A 1 87 ? -8.086 5.715 -8.617 1 92.44 87 LEU A N 1
ATOM 639 C CA . LEU A 1 87 ? -7.004 5.402 -9.547 1 92.44 87 LEU A CA 1
ATOM 640 C C . LEU A 1 87 ? -7.059 3.938 -9.969 1 92.44 87 LEU A C 1
ATOM 642 O O . LEU A 1 87 ? -7.137 3.045 -9.125 1 92.44 87 LEU A O 1
ATOM 646 N N . ALA A 1 88 ? -7.164 3.703 -11.25 1 96.69 88 ALA A N 1
ATOM 647 C CA . ALA A 1 88 ? -7.09 2.367 -11.836 1 96.69 88 ALA A CA 1
ATOM 648 C C . ALA A 1 88 ? -5.949 2.275 -12.844 1 96.69 88 ALA A C 1
ATOM 650 O O . ALA A 1 88 ? -5.918 3.027 -13.82 1 96.69 88 ALA A O 1
ATOM 651 N N . VAL A 1 89 ? -5.051 1.39 -12.625 1 95.81 89 VAL A N 1
ATOM 652 C CA . VAL A 1 89 ? -3.879 1.291 -13.484 1 95.81 89 VAL A CA 1
ATOM 653 C C . VAL A 1 89 ? -3.68 -0.158 -13.922 1 95.81 89 VAL A C 1
ATOM 655 O O . VAL A 1 89 ? -3.666 -1.068 -13.094 1 95.81 89 VAL A O 1
ATOM 658 N N . ASP A 1 90 ? -3.561 -0.375 -15.242 1 97.31 90 ASP A N 1
ATOM 659 C CA . ASP A 1 90 ? -3.17 -1.676 -15.773 1 97.31 90 ASP A CA 1
ATOM 660 C C . ASP A 1 90 ? -1.715 -1.994 -15.445 1 97.31 90 ASP A C 1
ATOM 662 O O . ASP A 1 90 ? -0.8 -1.327 -15.93 1 97.31 90 ASP A O 1
ATOM 666 N N . VAL A 1 91 ? -1.551 -3.018 -14.625 1 95.69 91 VAL A N 1
ATOM 667 C CA . VAL A 1 91 ? -0.188 -3.367 -14.234 1 95.69 91 VAL A CA 1
ATOM 668 C C . VAL A 1 91 ? 0.138 -4.781 -14.719 1 95.69 91 VAL A C 1
ATOM 670 O O . VAL A 1 91 ? 1.071 -5.41 -14.219 1 95.69 91 VAL A O 1
ATOM 673 N N . SER A 1 92 ? -0.569 -5.273 -15.656 1 96.75 92 SER A N 1
ATOM 674 C CA . SER A 1 92 ? -0.447 -6.645 -16.141 1 96.75 92 SER A CA 1
ATOM 675 C C . SER A 1 92 ? 0.979 -6.949 -16.578 1 96.75 92 SER A C 1
ATOM 677 O O . SER A 1 92 ? 1.564 -7.953 -16.172 1 96.75 92 SER A O 1
ATOM 679 N N . ASP A 1 93 ? 1.507 -6.105 -17.344 1 94.75 93 ASP A N 1
ATOM 680 C CA . ASP A 1 93 ? 2.803 -6.371 -17.969 1 94.75 93 ASP A CA 1
ATOM 681 C C . ASP A 1 93 ? 3.945 -6.023 -17.016 1 94.75 93 ASP A C 1
ATOM 683 O O . ASP A 1 93 ? 5.105 -6.328 -17.297 1 94.75 93 ASP A O 1
ATOM 687 N N . ALA A 1 94 ? 3.617 -5.438 -15.883 1 93 94 ALA A N 1
ATOM 688 C CA . ALA A 1 94 ? 4.641 -5.047 -14.914 1 93 94 ALA A CA 1
ATOM 689 C C . ALA A 1 94 ? 4.801 -6.105 -13.828 1 93 94 ALA A C 1
ATOM 691 O O . ALA A 1 94 ? 5.676 -5.988 -12.969 1 93 94 ALA A O 1
ATOM 692 N N . ARG A 1 95 ? 3.998 -7.141 -13.914 1 95.19 95 ARG A N 1
ATOM 693 C CA . ARG A 1 95 ? 3.988 -8.117 -12.828 1 95.19 95 ARG A CA 1
ATOM 694 C C . ARG A 1 95 ? 4.301 -9.516 -13.344 1 95.19 95 ARG A C 1
ATOM 696 O O . ARG A 1 95 ? 4.074 -9.812 -14.523 1 95.19 95 ARG A O 1
ATOM 703 N N . ALA A 1 96 ? 4.797 -10.297 -12.508 1 96.31 96 ALA A N 1
ATOM 704 C CA . ALA A 1 96 ? 4.941 -11.742 -12.672 1 96.31 96 ALA A CA 1
ATOM 705 C C . ALA A 1 96 ? 4.281 -12.492 -11.516 1 96.31 96 ALA A C 1
ATOM 707 O O . ALA A 1 96 ? 4.285 -12.023 -10.375 1 96.31 96 ALA A O 1
ATOM 708 N N . THR A 1 97 ? 3.748 -13.617 -11.828 1 97.12 97 THR A N 1
ATOM 709 C CA . THR A 1 97 ? 3.1 -14.453 -10.82 1 97.12 97 THR A CA 1
ATOM 710 C C . THR A 1 97 ? 3.691 -15.859 -10.828 1 97.12 97 THR A C 1
ATOM 712 O O . THR A 1 97 ? 3.932 -16.438 -11.891 1 97.12 97 THR A O 1
ATOM 715 N N . PHE A 1 98 ? 3.891 -16.391 -9.648 1 97.88 98 PHE A N 1
ATOM 716 C CA . PHE A 1 98 ? 4.348 -17.766 -9.453 1 97.88 98 PHE A CA 1
ATOM 717 C C . PHE A 1 98 ? 3.369 -18.547 -8.57 1 97.88 98 PHE A C 1
ATOM 719 O O . PHE A 1 98 ? 2.871 -18.016 -7.574 1 97.88 98 PHE A O 1
ATOM 726 N N . THR A 1 99 ? 3.164 -19.75 -8.977 1 96.94 99 THR A N 1
ATOM 727 C CA . THR A 1 99 ? 2.424 -20.672 -8.125 1 96.94 99 THR A CA 1
ATOM 728 C C . THR A 1 99 ? 3.373 -21.609 -7.387 1 96.94 99 THR A C 1
ATOM 730 O O . THR A 1 99 ? 4.258 -22.219 -8 1 96.94 99 THR A O 1
ATOM 733 N N . VAL A 1 100 ? 3.238 -21.625 -6.113 1 97.06 100 VAL A N 1
ATOM 734 C CA . VAL A 1 100 ? 3.982 -22.531 -5.25 1 97.06 100 VAL A CA 1
ATOM 735 C C . VAL A 1 100 ? 3.055 -23.625 -4.727 1 97.06 100 VAL A C 1
ATOM 737 O O . VAL A 1 100 ? 2.1 -23.344 -3.998 1 97.06 100 VAL A O 1
ATOM 740 N N . SER A 1 101 ? 3.336 -24.797 -5.105 1 96.19 101 SER A N 1
ATOM 741 C CA . SER A 1 101 ? 2.451 -25.891 -4.727 1 96.19 101 SER A CA 1
ATOM 742 C C . SER A 1 101 ? 3.238 -27.062 -4.137 1 96.19 101 SER A C 1
ATOM 744 O O . SER A 1 101 ? 4.461 -27.125 -4.273 1 96.19 101 SER A O 1
ATOM 746 N N . GLY A 1 102 ? 2.465 -27.906 -3.367 1 92.38 102 GLY A N 1
ATOM 747 C CA . GLY A 1 102 ? 3.078 -29.031 -2.688 1 92.38 102 GLY A CA 1
ATOM 748 C C . GLY A 1 102 ? 2.971 -28.953 -1.177 1 92.38 102 GLY A C 1
ATOM 749 O O . GLY A 1 102 ? 2.5 -27.953 -0.637 1 92.38 102 GLY A O 1
ATOM 750 N N . ASP A 1 103 ? 3.463 -29.875 -0.449 1 89.12 103 ASP A N 1
ATOM 751 C CA . ASP A 1 103 ? 3.268 -30.031 0.99 1 89.12 103 ASP A CA 1
ATOM 752 C C . ASP A 1 103 ? 4.145 -29.047 1.764 1 89.12 103 ASP A C 1
ATOM 754 O O . ASP A 1 103 ? 3.826 -28.672 2.898 1 89.12 103 ASP A O 1
ATOM 758 N N . GLY A 1 104 ? 5.164 -28.641 1.144 1 92.81 104 GLY A N 1
ATOM 759 C CA . GLY A 1 104 ? 6.125 -27.797 1.841 1 92.81 104 GLY A CA 1
ATOM 760 C C . GLY A 1 104 ? 5.988 -26.328 1.505 1 92.81 104 GLY A C 1
ATOM 761 O O . GLY A 1 104 ? 6.926 -25.547 1.71 1 92.81 104 GLY A O 1
ATOM 762 N N . THR A 1 105 ? 4.898 -25.938 0.954 1 94.44 105 THR A N 1
ATOM 763 C CA . THR A 1 105 ? 4.75 -24.578 0.434 1 94.44 105 THR A CA 1
ATOM 764 C C . THR A 1 105 ? 4.914 -23.547 1.55 1 94.44 105 THR A C 1
ATOM 766 O O . THR A 1 105 ? 5.578 -22.531 1.367 1 94.44 105 THR A O 1
ATOM 769 N N . ARG A 1 106 ? 4.379 -23.812 2.738 1 95.12 106 ARG A N 1
ATOM 770 C CA . ARG A 1 106 ? 4.523 -22.906 3.869 1 95.12 106 ARG A CA 1
ATOM 771 C C . ARG A 1 106 ? 5.988 -22.766 4.281 1 95.12 106 ARG A C 1
ATOM 773 O O . ARG A 1 106 ? 6.461 -21.656 4.551 1 95.12 106 ARG A O 1
ATOM 780 N N . ASP A 1 107 ? 6.668 -23.844 4.293 1 94.5 107 ASP A N 1
ATOM 781 C CA . ASP A 1 107 ? 8.078 -23.828 4.664 1 94.5 107 ASP A CA 1
ATOM 782 C C . ASP A 1 107 ? 8.891 -22.969 3.689 1 94.5 107 ASP A C 1
ATOM 784 O O . ASP A 1 107 ? 9.758 -22.203 4.105 1 94.5 107 ASP A O 1
ATOM 788 N N . VAL A 1 108 ? 8.555 -23.188 2.447 1 96 108 VAL A N 1
ATOM 789 C CA . VAL A 1 108 ? 9.266 -22.453 1.409 1 96 108 VAL A CA 1
ATOM 790 C C . VAL A 1 108 ? 9.102 -20.953 1.638 1 96 108 VAL A C 1
ATOM 792 O O . VAL A 1 108 ? 10.086 -20.219 1.679 1 96 108 VAL A O 1
ATOM 795 N N . LEU A 1 109 ? 7.871 -20.484 1.849 1 97 109 LEU A N 1
ATOM 796 C CA . LEU A 1 109 ? 7.605 -19.047 1.982 1 97 109 LEU A CA 1
ATOM 797 C C . LEU A 1 109 ? 8.086 -18.531 3.334 1 97 109 LEU A C 1
ATOM 799 O O . LEU A 1 109 ? 8.531 -17.391 3.441 1 97 109 LEU A O 1
ATOM 803 N N . ALA A 1 110 ? 8.055 -19.359 4.355 1 95.38 110 ALA A N 1
ATOM 804 C CA . ALA A 1 110 ? 8.523 -18.953 5.68 1 95.38 110 ALA A CA 1
ATOM 805 C C . ALA A 1 110 ? 10.023 -18.672 5.668 1 95.38 110 ALA A C 1
ATOM 807 O O . ALA A 1 110 ? 10.508 -17.812 6.422 1 95.38 110 ALA A O 1
ATOM 808 N N . ARG A 1 111 ? 10.695 -19.297 4.84 1 95.12 111 ARG A N 1
ATOM 809 C CA . ARG A 1 111 ? 12.133 -19.094 4.727 1 95.12 111 ARG A CA 1
ATOM 810 C C . ARG A 1 111 ? 12.453 -17.766 4.039 1 95.12 111 ARG A C 1
ATOM 812 O O . ARG A 1 111 ? 13.539 -17.219 4.211 1 95.12 111 ARG A O 1
ATOM 819 N N . LEU A 1 112 ? 11.516 -17.359 3.311 1 97.25 112 LEU A N 1
ATOM 820 C CA . LEU A 1 112 ? 11.82 -16.25 2.412 1 97.25 112 LEU A CA 1
ATOM 821 C C . LEU A 1 112 ? 11.133 -14.969 2.873 1 97.25 112 LEU A C 1
ATOM 823 O O . LEU A 1 112 ? 11.516 -13.867 2.463 1 97.25 112 LEU A O 1
ATOM 827 N N . CYS A 1 113 ? 10.07 -15.086 3.68 1 97.38 113 CYS A N 1
ATOM 828 C CA . CYS A 1 113 ? 9.234 -13.938 4.023 1 97.38 113 CYS A CA 1
ATOM 829 C C . CYS A 1 113 ? 9.062 -13.828 5.535 1 97.38 113 CYS A C 1
ATOM 831 O O . CYS A 1 113 ? 8.844 -14.836 6.215 1 97.38 113 CYS A O 1
ATOM 833 N N . PRO A 1 114 ? 9.109 -12.609 6.035 1 96.88 114 PRO A N 1
ATOM 834 C CA . PRO A 1 114 ? 8.844 -12.414 7.461 1 96.88 114 PRO A CA 1
ATOM 835 C C . PRO A 1 114 ? 7.355 -12.414 7.789 1 96.88 114 PRO A C 1
ATOM 837 O O . PRO A 1 114 ? 6.828 -11.43 8.305 1 96.88 114 PRO A O 1
ATOM 840 N N . VAL A 1 115 ? 6.66 -13.477 7.516 1 96.38 115 VAL A N 1
ATOM 841 C CA . VAL A 1 115 ? 5.227 -13.633 7.723 1 96.38 115 VAL A CA 1
ATOM 842 C C . VAL A 1 115 ? 4.961 -14.891 8.555 1 96.38 115 VAL A C 1
ATOM 844 O O . VAL A 1 115 ? 5.574 -15.938 8.32 1 96.38 115 VAL A O 1
ATOM 847 N N . ASP A 1 116 ? 4.148 -14.781 9.547 1 96.06 116 ASP A N 1
ATOM 848 C CA . ASP A 1 116 ? 3.713 -15.953 10.305 1 96.06 116 ASP A CA 1
ATOM 849 C C . ASP A 1 116 ? 2.781 -16.828 9.469 1 96.06 116 ASP A C 1
ATOM 851 O O . ASP A 1 116 ? 1.615 -16.484 9.258 1 96.06 116 ASP A O 1
ATOM 855 N N . LEU A 1 117 ? 3.242 -17.984 9.047 1 96.19 117 LEU A N 1
ATOM 856 C CA . LEU A 1 117 ? 2.475 -18.844 8.133 1 96.19 117 LEU A CA 1
ATOM 857 C C . LEU A 1 117 ? 1.928 -20.062 8.867 1 96.19 117 LEU A C 1
ATOM 859 O O . LEU A 1 117 ? 1.561 -21.047 8.227 1 96.19 117 LEU A O 1
ATOM 863 N N . HIS A 1 118 ? 1.926 -19.906 10.172 1 95.12 118 HIS A N 1
ATOM 864 C CA . HIS A 1 118 ? 1.229 -20.953 10.914 1 95.12 118 HIS A CA 1
ATOM 865 C C . HIS A 1 118 ? -0.221 -21.078 10.461 1 95.12 118 HIS A C 1
ATOM 867 O O . HIS A 1 118 ? -0.89 -20.078 10.211 1 95.12 118 HIS A O 1
ATOM 873 N N . PRO A 1 119 ? -0.745 -22.266 10.398 1 92.88 119 PRO A N 1
ATOM 874 C CA . PRO A 1 119 ? -2.105 -22.469 9.891 1 92.88 119 PRO A CA 1
ATOM 875 C C . PRO A 1 119 ? -3.15 -21.688 10.695 1 92.88 119 PRO A C 1
ATOM 877 O O . PRO A 1 119 ? -4.188 -21.297 10.156 1 92.88 119 PRO A O 1
ATOM 880 N N . ASP A 1 120 ? -2.822 -21.359 11.93 1 94.19 120 ASP A N 1
ATOM 881 C CA . ASP A 1 120 ? -3.744 -20.609 12.781 1 94.19 120 ASP A CA 1
ATOM 882 C C . ASP A 1 120 ? -3.717 -19.125 12.438 1 94.19 120 ASP A C 1
ATOM 884 O O . ASP A 1 120 ? -4.621 -18.375 12.812 1 94.19 120 ASP A O 1
ATOM 888 N N . SER A 1 121 ? -2.717 -18.734 11.766 1 94.94 121 SER A N 1
ATOM 889 C CA . SER A 1 121 ? -2.508 -17.312 11.523 1 94.94 121 SER A CA 1
ATOM 890 C C . SER A 1 121 ? -2.748 -16.969 10.062 1 94.94 121 SER A C 1
ATOM 892 O O . SER A 1 121 ? -3.131 -15.836 9.742 1 94.94 121 SER A O 1
ATOM 894 N N . PHE A 1 122 ? -2.494 -18.016 9.242 1 97.06 122 PHE A N 1
ATOM 895 C CA . PHE A 1 122 ? -2.574 -17.781 7.805 1 97.06 122 PHE A CA 1
ATOM 896 C C . PHE A 1 122 ? -3.252 -18.938 7.102 1 97.06 122 PHE A C 1
ATOM 898 O O . PHE A 1 122 ? -2.68 -20.031 6.996 1 97.06 122 PHE A O 1
ATOM 905 N N . GLY A 1 123 ? -4.414 -18.656 6.57 1 96 123 GLY A N 1
ATOM 906 C CA . GLY A 1 123 ? -5.18 -19.719 5.934 1 96 123 GLY A CA 1
ATOM 907 C C . GLY A 1 123 ? -5.621 -19.375 4.523 1 96 123 GLY A C 1
ATOM 908 O O . GLY A 1 123 ? -5.277 -18.312 4.004 1 96 123 GLY A O 1
ATOM 909 N N . THR A 1 124 ? -6.332 -20.344 3.916 1 95.75 124 THR A N 1
ATOM 910 C CA . THR A 1 124 ? -6.855 -20.156 2.566 1 95.75 124 THR A CA 1
ATOM 911 C C . THR A 1 124 ? -7.664 -18.859 2.48 1 95.75 124 THR A C 1
ATOM 913 O O . THR A 1 124 ? -8.492 -18.578 3.354 1 95.75 124 THR A O 1
ATOM 916 N N . GLY A 1 125 ? -7.344 -18.031 1.492 1 96.88 125 GLY A N 1
ATOM 917 C CA . GLY A 1 125 ? -8.062 -16.781 1.294 1 96.88 125 GLY A CA 1
ATOM 918 C C . GLY A 1 125 ? -7.363 -15.586 1.926 1 96.88 125 GLY A C 1
ATOM 919 O O . GLY A 1 125 ? -7.82 -14.453 1.784 1 96.88 125 GLY A O 1
ATOM 920 N N . GLN A 1 126 ? -6.27 -15.812 2.557 1 97.94 126 GLN A N 1
ATOM 921 C CA . GLN A 1 126 ? -5.527 -14.695 3.135 1 97.94 126 GLN A CA 1
ATOM 922 C C . GLN A 1 126 ? -4.441 -14.203 2.184 1 97.94 126 GLN A C 1
ATOM 924 O O . GLN A 1 126 ? -3.887 -14.992 1.409 1 97.94 126 GLN A O 1
ATOM 929 N N . VAL A 1 127 ? -4.176 -12.922 2.248 1 98.19 127 VAL A N 1
ATOM 930 C CA . VAL A 1 127 ? -3.172 -12.281 1.403 1 98.19 127 VAL A CA 1
ATOM 931 C C . VAL A 1 127 ? -2.262 -11.406 2.258 1 98.19 127 VAL A C 1
ATOM 933 O O . VAL A 1 127 ? -2.684 -10.891 3.295 1 98.19 127 VAL A O 1
ATOM 936 N N . ARG A 1 128 ? -1.024 -11.281 1.798 1 97.81 128 ARG A N 1
ATOM 937 C CA . ARG A 1 128 ? -0.074 -10.414 2.484 1 97.81 128 ARG A CA 1
ATOM 938 C C . ARG A 1 128 ? 0.889 -9.766 1.497 1 97.81 128 ARG A C 1
ATOM 940 O O . ARG A 1 128 ? 1.425 -10.438 0.612 1 97.81 128 ARG A O 1
ATOM 947 N N . ARG A 1 129 ? 0.991 -8.484 1.64 1 96.94 129 ARG A N 1
ATOM 948 C CA . ARG A 1 129 ? 2.154 -7.812 1.069 1 96.94 129 ARG A CA 1
ATOM 949 C C . ARG A 1 129 ? 3.371 -7.961 1.976 1 96.94 129 ARG A C 1
ATOM 951 O O . ARG A 1 129 ? 3.258 -7.863 3.199 1 96.94 129 ARG A O 1
ATOM 958 N N . THR A 1 130 ? 4.508 -8.219 1.347 1 96.62 130 THR A N 1
ATOM 959 C CA . THR A 1 130 ? 5.684 -8.492 2.164 1 96.62 130 THR A CA 1
ATOM 960 C C . THR A 1 130 ? 6.961 -8.312 1.349 1 96.62 130 THR A C 1
ATOM 962 O O . THR A 1 130 ? 6.922 -7.809 0.225 1 96.62 130 THR A O 1
ATOM 965 N N . ARG A 1 131 ? 8.023 -8.547 1.996 1 96.31 131 ARG A N 1
ATOM 966 C CA . ARG A 1 131 ? 9.305 -8.758 1.321 1 96.31 131 ARG A CA 1
ATOM 967 C C . ARG A 1 131 ? 9.578 -10.25 1.122 1 96.31 131 ARG A C 1
ATOM 969 O O . ARG A 1 131 ? 9.391 -11.047 2.043 1 96.31 131 ARG A O 1
ATOM 976 N N . LEU A 1 132 ? 9.898 -10.602 -0.04 1 97.81 132 LEU A N 1
ATOM 977 C CA . LEU A 1 132 ? 10.414 -11.914 -0.391 1 97.81 132 LEU A CA 1
ATOM 978 C C . LEU A 1 132 ? 11.922 -11.867 -0.619 1 97.81 132 LEU A C 1
ATOM 980 O O . LEU A 1 132 ? 12.375 -11.438 -1.679 1 97.81 132 LEU A O 1
ATOM 984 N N . ALA A 1 133 ? 12.594 -12.312 0.463 1 96.31 133 ALA A N 1
ATOM 985 C CA . ALA A 1 133 ? 14.039 -12.07 0.479 1 96.31 133 ALA A CA 1
ATOM 986 C C . ALA A 1 133 ? 14.352 -10.586 0.312 1 96.31 133 ALA A C 1
ATOM 988 O O . ALA A 1 133 ? 14.047 -9.781 1.195 1 96.31 133 ALA A O 1
ATOM 989 N N . GLN A 1 134 ? 14.75 -10.227 -0.936 1 92.81 134 GLN A N 1
ATOM 990 C CA . GLN A 1 134 ? 15.227 -8.852 -1.065 1 92.81 134 GLN A CA 1
ATOM 991 C C . GLN A 1 134 ? 14.273 -8.023 -1.93 1 92.81 134 GLN A C 1
ATOM 993 O O . GLN A 1 134 ? 14.562 -6.867 -2.246 1 92.81 134 GLN A O 1
ATOM 998 N N . ILE A 1 135 ? 13.117 -8.609 -2.207 1 95.44 135 ILE A N 1
ATOM 999 C CA . ILE A 1 135 ? 12.258 -7.875 -3.133 1 95.44 135 ILE A CA 1
ATOM 1000 C C . ILE A 1 135 ? 10.852 -7.766 -2.555 1 95.44 135 ILE A C 1
ATOM 1002 O O . ILE A 1 135 ? 10.461 -8.562 -1.703 1 95.44 135 ILE A O 1
ATOM 1006 N N . ALA A 1 136 ? 10.141 -6.801 -3.053 1 97.12 136 ALA A N 1
ATOM 1007 C CA . ALA A 1 136 ? 8.727 -6.668 -2.699 1 97.12 136 ALA A CA 1
ATOM 1008 C C . ALA A 1 136 ? 7.887 -7.734 -3.391 1 97.12 136 ALA A C 1
ATOM 1010 O O . ALA A 1 136 ? 8.109 -8.047 -4.562 1 97.12 136 ALA A O 1
ATOM 1011 N N . ALA A 1 137 ? 6.906 -8.25 -2.701 1 97.94 137 ALA A N 1
ATOM 1012 C CA . ALA A 1 137 ? 5.965 -9.227 -3.25 1 97.94 137 ALA A CA 1
ATOM 1013 C C . ALA A 1 137 ? 4.66 -9.234 -2.457 1 97.94 137 ALA A C 1
ATOM 1015 O O . ALA A 1 137 ? 4.562 -8.602 -1.403 1 97.94 137 ALA A O 1
ATOM 1016 N N . ALA A 1 138 ? 3.707 -9.812 -3 1 98.31 138 ALA A N 1
ATOM 1017 C CA . ALA A 1 138 ? 2.494 -10.227 -2.299 1 98.31 138 ALA A CA 1
ATOM 1018 C C . ALA A 1 138 ? 2.145 -11.68 -2.609 1 98.31 138 ALA A C 1
ATOM 1020 O O . ALA A 1 138 ? 2.494 -12.195 -3.674 1 98.31 138 ALA A O 1
ATOM 1021 N N . PHE A 1 139 ? 1.508 -12.32 -1.66 1 98.06 139 PHE A N 1
ATOM 1022 C CA . PHE A 1 139 ? 1.062 -13.672 -1.958 1 98.06 139 PHE A CA 1
ATOM 1023 C C . PHE A 1 139 ? -0.252 -13.984 -1.247 1 98.06 139 PHE A C 1
ATOM 1025 O O . PHE A 1 139 ? -0.597 -13.328 -0.261 1 98.06 139 PHE A O 1
ATOM 1032 N N . TRP A 1 140 ? -0.96 -14.875 -1.755 1 97.69 140 TRP A N 1
ATOM 1033 C CA . TRP A 1 140 ? -2.188 -15.359 -1.134 1 97.69 140 TRP A CA 1
ATOM 1034 C C . TRP A 1 140 ? -2.301 -16.875 -1.268 1 97.69 140 TRP A C 1
ATOM 1036 O O . TRP A 1 140 ? -1.724 -17.469 -2.182 1 97.69 140 TRP A O 1
ATOM 1046 N N . MET A 1 141 ? -3.01 -17.391 -0.361 1 96.69 141 MET A N 1
ATOM 1047 C CA . MET A 1 141 ? -3.188 -18.844 -0.301 1 96.69 141 MET A CA 1
ATOM 1048 C C . MET A 1 141 ? -4.512 -19.25 -0.931 1 96.69 141 MET A C 1
ATOM 1050 O O . MET A 1 141 ? -5.531 -18.594 -0.736 1 96.69 141 MET A O 1
ATOM 1054 N N . HIS A 1 142 ? -4.484 -20.203 -1.744 1 94.12 142 HIS A N 1
ATOM 1055 C CA . HIS A 1 142 ? -5.66 -20.891 -2.27 1 94.12 142 HIS A CA 1
ATOM 1056 C C . HIS A 1 142 ? -5.562 -22.391 -2.055 1 94.12 142 HIS A C 1
ATOM 1058 O O . HIS A 1 142 ? -4.621 -22.875 -1.421 1 94.12 142 HIS A O 1
ATOM 1064 N N . ASP A 1 143 ? -6.496 -23.141 -2.539 1 90.69 143 ASP A N 1
ATOM 1065 C CA . ASP A 1 143 ? -6.602 -24.562 -2.23 1 90.69 143 ASP A CA 1
ATOM 1066 C C . ASP A 1 143 ? -5.391 -25.328 -2.76 1 90.69 143 ASP A C 1
ATOM 1068 O O . ASP A 1 143 ? -4.953 -26.297 -2.148 1 90.69 143 ASP A O 1
ATOM 1072 N N . ALA A 1 144 ? -4.828 -24.859 -3.812 1 90.25 144 ALA A N 1
ATOM 1073 C CA . ALA A 1 144 ? -3.758 -25.594 -4.484 1 90.25 144 ALA A CA 1
ATOM 1074 C C . ALA A 1 144 ? -2.387 -25.109 -4.035 1 90.25 144 ALA A C 1
ATOM 1076 O O . ALA A 1 144 ? -1.357 -25.609 -4.492 1 90.25 144 ALA A O 1
ATOM 1077 N N . GLY A 1 145 ? -2.361 -24.125 -3.096 1 94.75 145 GLY A N 1
ATOM 1078 C CA . GLY A 1 145 ? -1.098 -23.562 -2.646 1 94.75 145 GLY A CA 1
ATOM 1079 C C . GLY A 1 145 ? -1.123 -22.047 -2.539 1 94.75 145 GLY A C 1
ATOM 1080 O O . GLY A 1 145 ? -2.061 -21.469 -1.981 1 94.75 145 GLY A O 1
ATOM 1081 N N . PHE A 1 146 ? -0.003 -21.469 -3 1 97.19 146 PHE A N 1
ATOM 1082 C CA . PHE A 1 146 ? 0.135 -20.016 -2.949 1 97.19 146 PHE A CA 1
ATOM 1083 C C . PHE A 1 146 ? 0.399 -19.453 -4.34 1 97.19 146 PHE A C 1
ATOM 1085 O O . PHE A 1 146 ? 1.112 -20.062 -5.141 1 97.19 146 PHE A O 1
ATOM 1092 N N . ASP A 1 147 ? -0.18 -18.312 -4.574 1 97.25 147 ASP A N 1
ATOM 1093 C CA . ASP A 1 147 ? 0.324 -17.469 -5.652 1 97.25 147 ASP A CA 1
ATOM 1094 C C . ASP A 1 147 ? 1.146 -16.312 -5.102 1 97.25 147 ASP A C 1
ATOM 1096 O O . ASP A 1 147 ? 0.767 -15.695 -4.102 1 97.25 147 ASP A O 1
ATOM 1100 N N . VAL A 1 148 ? 2.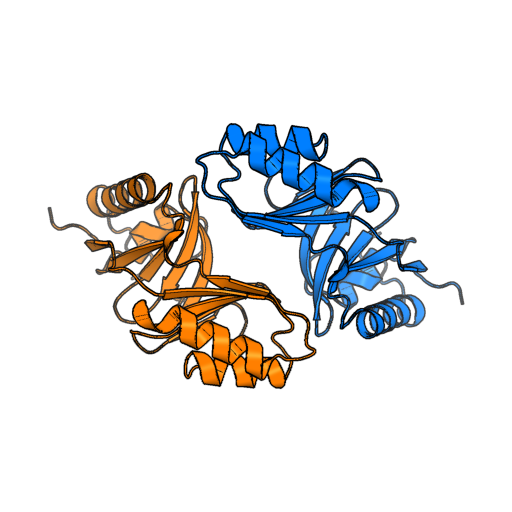285 -16.078 -5.703 1 98.12 148 VAL A N 1
ATOM 1101 C CA . VAL A 1 148 ? 3.203 -15 -5.363 1 98.12 148 VAL A CA 1
ATOM 1102 C C . VAL A 1 148 ? 3.297 -14.016 -6.531 1 98.12 148 VAL A C 1
ATOM 1104 O O . VAL A 1 148 ? 3.545 -14.414 -7.668 1 98.12 148 VAL A O 1
ATOM 1107 N N . VAL A 1 149 ? 3.094 -12.75 -6.238 1 97.38 149 VAL A N 1
ATOM 1108 C CA . VAL A 1 149 ? 3.193 -11.734 -7.281 1 97.38 149 VAL A CA 1
ATOM 1109 C C . VAL A 1 149 ? 4.305 -10.742 -6.938 1 97.38 149 VAL A C 1
ATOM 1111 O O . VAL A 1 149 ? 4.461 -10.359 -5.777 1 97.38 149 VAL A O 1
ATOM 1114 N N . CYS A 1 150 ? 5.117 -10.406 -7.914 1 96.56 150 CYS A N 1
ATOM 1115 C CA . CYS A 1 150 ? 6.18 -9.414 -7.793 1 96.56 150 CYS A CA 1
ATOM 1116 C C . CYS A 1 150 ? 6.336 -8.625 -9.086 1 96.56 150 CYS A C 1
ATOM 1118 O O . CYS A 1 150 ? 5.605 -8.859 -10.055 1 96.56 150 CYS A O 1
ATOM 1120 N N . PHE A 1 151 ? 7.172 -7.648 -9.102 1 93.31 151 PHE A N 1
ATOM 1121 C CA . PHE A 1 151 ? 7.461 -6.945 -10.352 1 93.31 151 PHE A CA 1
ATOM 1122 C C . PHE A 1 151 ? 8.117 -7.879 -11.359 1 93.31 151 PHE A C 1
ATOM 1124 O O . PHE A 1 151 ? 8.945 -8.711 -10.992 1 93.31 151 PHE A O 1
ATOM 1131 N N . ARG A 1 152 ? 7.77 -7.652 -12.523 1 93.06 152 ARG A N 1
ATOM 1132 C CA . ARG A 1 152 ? 8.328 -8.461 -13.602 1 93.06 152 ARG A CA 1
ATOM 1133 C C . ARG A 1 152 ? 9.844 -8.297 -13.68 1 93.06 152 ARG A C 1
ATOM 1135 O O . ARG A 1 152 ? 10.562 -9.25 -13.992 1 93.06 152 ARG A O 1
ATOM 1142 N N . SER A 1 153 ? 10.391 -7.195 -13.359 1 89.88 153 SER A N 1
ATOM 1143 C CA . SER A 1 153 ? 11.805 -6.871 -13.477 1 89.88 153 SER A CA 1
ATOM 1144 C C . SER A 1 153 ? 12.648 -7.719 -12.531 1 89.88 153 SER A C 1
ATOM 1146 O O . SER A 1 153 ? 13.859 -7.848 -12.719 1 89.88 153 SER A O 1
ATOM 1148 N N . VAL A 1 154 ? 12.031 -8.25 -11.562 1 93.19 154 VAL A N 1
ATOM 1149 C CA . VAL A 1 154 ? 12.789 -9.055 -10.602 1 93.19 154 VAL A CA 1
ATOM 1150 C C . VAL A 1 154 ? 12.273 -10.492 -10.617 1 93.19 154 VAL A C 1
ATOM 1152 O O . VAL A 1 154 ? 12.516 -11.25 -9.68 1 93.19 154 VAL A O 1
ATOM 1155 N N . ALA A 1 155 ? 11.578 -10.859 -11.609 1 95.88 155 ALA A N 1
ATOM 1156 C CA . ALA A 1 155 ? 10.945 -12.164 -11.703 1 95.88 155 ALA A CA 1
ATOM 1157 C C . ALA A 1 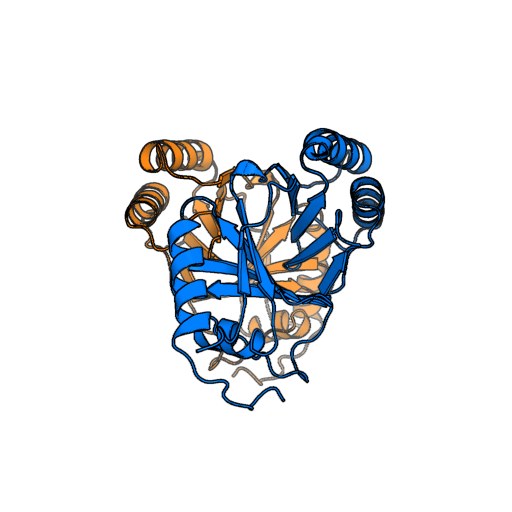155 ? 11.984 -13.281 -11.68 1 95.88 155 ALA A C 1
ATOM 1159 O O . ALA A 1 155 ? 11.781 -14.312 -11.031 1 95.88 155 ALA A O 1
ATOM 1160 N N . ASP A 1 156 ? 13.062 -13.133 -12.398 1 97.12 156 ASP A N 1
ATOM 1161 C CA . ASP A 1 156 ? 14.078 -14.172 -12.445 1 97.12 156 ASP A CA 1
ATOM 1162 C C . ASP A 1 156 ? 14.703 -14.391 -11.062 1 97.12 156 ASP A C 1
ATOM 1164 O O . ASP A 1 156 ? 14.953 -15.523 -10.664 1 97.12 156 ASP A O 1
ATOM 1168 N N . TYR A 1 157 ? 14.969 -13.289 -10.43 1 96.81 157 TYR A N 1
ATOM 1169 C CA . TYR A 1 157 ? 15.469 -13.391 -9.055 1 96.81 157 TYR A CA 1
ATOM 1170 C C . TYR A 1 157 ? 14.469 -14.125 -8.172 1 96.81 157 TYR A C 1
ATOM 1172 O O . TYR A 1 157 ? 14.844 -15.023 -7.414 1 96.81 157 TYR A O 1
ATOM 1180 N N . ALA A 1 158 ? 13.172 -13.789 -8.219 1 97.88 158 ALA A N 1
ATOM 1181 C CA . ALA A 1 158 ? 12.109 -14.414 -7.434 1 97.88 158 ALA A CA 1
ATOM 1182 C C . ALA A 1 158 ? 12.023 -15.914 -7.715 1 97.88 158 ALA A C 1
ATOM 1184 O O . ALA A 1 158 ? 11.961 -16.719 -6.785 1 97.88 158 ALA A O 1
ATOM 1185 N N . GLU A 1 159 ? 12.023 -16.203 -8.977 1 98.12 159 GLU A N 1
ATOM 1186 C CA . GLU A 1 159 ? 11.984 -17.609 -9.352 1 98.12 159 GLU A CA 1
ATOM 1187 C C . GLU A 1 159 ? 13.172 -18.375 -8.773 1 98.12 159 GLU A C 1
ATOM 1189 O O . GLU A 1 159 ? 13.016 -19.484 -8.273 1 98.12 159 GLU A O 1
ATOM 1194 N N . GLY A 1 160 ? 14.32 -17.797 -8.805 1 97.88 160 GLY A N 1
ATOM 1195 C CA . GLY A 1 160 ? 15.523 -18.422 -8.273 1 97.88 160 GLY A CA 1
ATOM 1196 C C . GLY A 1 160 ? 15.453 -18.688 -6.781 1 97.88 160 GLY A C 1
ATOM 1197 O O . GLY A 1 160 ? 15.734 -19.797 -6.332 1 97.88 160 GLY A O 1
ATOM 1198 N N . VAL A 1 161 ? 15.086 -17.703 -6.016 1 97.69 161 VAL A N 1
ATOM 1199 C CA . VAL A 1 161 ? 15.078 -17.859 -4.566 1 97.69 161 VAL A CA 1
ATOM 1200 C C . VAL A 1 161 ? 13.961 -18.828 -4.164 1 97.69 161 VAL A C 1
ATOM 1202 O O . VAL A 1 161 ? 14.117 -19.609 -3.215 1 97.69 161 VAL A O 1
ATOM 1205 N N . LEU A 1 162 ? 12.836 -18.812 -4.852 1 97.75 162 LEU A N 1
ATOM 1206 C CA . LEU A 1 162 ? 11.758 -19.75 -4.582 1 97.75 162 LEU A CA 1
ATOM 1207 C C . LEU A 1 162 ? 12.195 -21.188 -4.871 1 97.75 162 LEU A C 1
ATOM 1209 O O . LEU A 1 162 ? 11.984 -22.078 -4.051 1 97.75 162 LEU A O 1
ATOM 1213 N N . THR A 1 163 ? 12.805 -21.328 -6.004 1 96.75 163 THR A N 1
ATOM 1214 C CA . THR A 1 163 ? 13.266 -22.656 -6.406 1 96.75 163 THR A CA 1
ATOM 1215 C C . THR A 1 163 ? 14.312 -23.188 -5.43 1 96.75 163 THR A C 1
ATOM 1217 O O . THR A 1 163 ? 14.258 -24.344 -5.023 1 96.75 163 THR A O 1
ATOM 1220 N N . ARG A 1 164 ? 15.195 -22.359 -5.059 1 96.19 164 ARG A N 1
ATOM 1221 C CA . ARG A 1 164 ? 16.219 -22.766 -4.102 1 96.19 164 ARG A CA 1
ATOM 1222 C C . ARG A 1 164 ? 15.609 -23.141 -2.762 1 96.19 164 ARG A C 1
ATOM 1224 O O . ARG A 1 164 ? 15.984 -24.156 -2.168 1 96.19 164 ARG A O 1
ATOM 1231 N N . ALA A 1 165 ? 14.695 -22.391 -2.303 1 95.69 165 ALA A N 1
ATOM 1232 C CA . ALA A 1 165 ? 14.031 -22.688 -1.036 1 95.69 165 ALA A CA 1
ATOM 1233 C C . ALA A 1 165 ? 13.258 -24 -1.12 1 95.69 165 ALA A C 1
ATOM 1235 O O . ALA A 1 165 ? 13.141 -24.719 -0.129 1 95.69 165 ALA A O 1
ATOM 1236 N N . ALA A 1 166 ? 12.742 -24.281 -2.287 1 94.56 166 ALA A N 1
ATOM 1237 C CA . ALA A 1 166 ? 11.945 -25.5 -2.488 1 94.56 166 ALA A CA 1
ATOM 1238 C C . ALA A 1 166 ? 12.828 -26.734 -2.572 1 94.56 166 ALA A C 1
ATOM 1240 O O . ALA A 1 166 ? 12.375 -27.844 -2.303 1 94.56 166 ALA A O 1
ATOM 1241 N N . THR A 1 167 ? 14.102 -26.547 -2.924 1 90.62 167 THR A N 1
ATOM 1242 C CA . THR A 1 167 ? 14.953 -27.688 -3.223 1 90.62 167 THR A CA 1
ATOM 1243 C C . THR A 1 167 ? 15.961 -27.922 -2.104 1 90.62 167 THR A C 1
ATOM 1245 O O . THR A 1 167 ? 16.5 -29.031 -1.961 1 90.62 167 THR A O 1
ATOM 1248 N N . THR A 1 168 ? 16.391 -26.922 -1.373 1 80.06 168 THR A N 1
ATOM 1249 C CA . THR A 1 168 ? 17.484 -27.047 -0.419 1 80.06 168 THR A CA 1
ATOM 1250 C C . THR A 1 168 ? 16.953 -27.219 1 1 80.06 168 THR A C 1
ATOM 1252 O O . THR A 1 168 ? 17.688 -27.594 1.909 1 80.06 168 THR A O 1
ATOM 1255 N N . GLY A 1 169 ? 15.742 -26.938 1.191 1 66.75 169 GLY A N 1
ATOM 1256 C CA . GLY A 1 169 ? 15.289 -26.953 2.574 1 66.75 169 GLY A CA 1
ATOM 1257 C C . GLY A 1 169 ? 14.594 -28.25 2.947 1 66.75 169 GLY A C 1
ATOM 1258 O O . GLY A 1 169 ? 14.281 -29.078 2.08 1 66.75 169 GLY A O 1
ATOM 1259 N N . GLU A 1 170 ? 14.719 -28.609 4.227 1 70.06 170 GLU A N 1
ATOM 1260 C CA . GLU A 1 170 ? 13.945 -29.703 4.812 1 70.06 170 GLU A CA 1
ATOM 1261 C C . GLU A 1 170 ? 12.617 -29.188 5.375 1 70.06 170 GLU A C 1
ATOM 1263 O O . GLU A 1 170 ? 12.531 -28.047 5.836 1 70.06 170 GLU A O 1
ATOM 1268 N N . LYS A 1 171 ? 11.633 -30.031 5.086 1 73.44 171 LYS A N 1
ATOM 1269 C CA . LYS A 1 171 ? 10.367 -29.703 5.734 1 73.44 171 LYS A CA 1
ATOM 1270 C C . LYS A 1 171 ? 10.523 -29.625 7.25 1 73.44 171 LYS A C 1
ATOM 1272 O O . LYS A 1 171 ? 11.133 -30.516 7.859 1 73.44 171 LYS A O 1
ATOM 1277 N N . THR A 1 172 ? 10.258 -28.516 7.832 1 70.75 172 THR A N 1
ATOM 1278 C CA . THR A 1 172 ? 10.406 -28.328 9.273 1 70.75 172 THR A CA 1
ATOM 1279 C C . THR A 1 172 ? 9.336 -29.094 10.031 1 70.75 172 THR A C 1
ATOM 1281 O O . THR A 1 172 ? 9.523 -29.438 11.195 1 70.75 172 THR A O 1
ATOM 1284 N N . GLY A 1 173 ? 8.258 -29.562 9.422 1 71.25 173 GLY A N 1
ATOM 1285 C CA . GLY A 1 173 ? 7.137 -30.188 10.102 1 71.25 173 GLY A CA 1
ATOM 1286 C C . GLY A 1 173 ? 6.344 -29.219 10.953 1 71.25 173 GLY A C 1
ATOM 1287 O O . GLY A 1 173 ? 5.348 -29.594 11.578 1 71.25 173 GLY A O 1
ATOM 1288 N N . PHE A 1 174 ? 6.781 -27.969 11.039 1 67 174 PHE A N 1
ATOM 1289 C CA . PHE A 1 174 ? 6.176 -26.969 11.906 1 67 174 PHE A CA 1
ATOM 1290 C C . PHE A 1 174 ? 4.746 -26.672 11.469 1 67 174 PHE A C 1
ATOM 1292 O O . PHE A 1 174 ? 3.891 -26.359 12.305 1 67 174 PHE A O 1
ATOM 1299 N N . PHE A 1 175 ? 4.453 -26.781 10.258 1 72.88 175 PHE A N 1
ATOM 1300 C CA . PHE A 1 175 ? 3.15 -26.375 9.75 1 72.88 175 PHE A CA 1
ATOM 1301 C C . PHE A 1 175 ? 2.244 -27.594 9.555 1 72.88 175 PHE A C 1
ATOM 1303 O O . PHE A 1 175 ? 1.149 -27.469 9 1 72.88 175 PHE A O 1
ATOM 1310 N N . ALA A 1 176 ? 2.699 -28.781 9.898 1 59.19 176 ALA A N 1
ATOM 1311 C CA . ALA A 1 176 ? 1.91 -30.016 9.852 1 59.19 176 ALA A CA 1
ATOM 1312 C C . ALA A 1 176 ? 0.813 -30 10.914 1 59.19 176 ALA A C 1
ATOM 1314 O O . ALA A 1 176 ? 0.984 -29.406 11.984 1 59.19 176 ALA A O 1
ATOM 1315 N N . MET B 1 1 ? -12.727 25.172 28.094 1 42.88 1 MET B N 1
ATOM 1316 C CA . MET B 1 1 ? -12.141 23.844 28.172 1 42.88 1 MET B CA 1
ATOM 1317 C C . MET B 1 1 ? -11.102 23.625 27.078 1 42.88 1 MET B C 1
ATOM 1319 O O . MET B 1 1 ? -11.375 23.844 25.906 1 42.88 1 MET B O 1
ATOM 1323 N N . SER B 1 2 ? -9.797 23.766 27.297 1 60.31 2 SER B N 1
ATOM 1324 C CA . SER B 1 2 ? -8.734 23.859 26.297 1 60.31 2 SER B CA 1
ATOM 1325 C C . SER B 1 2 ? -8.633 22.594 25.469 1 60.31 2 SER B C 1
ATOM 1327 O O . SER B 1 2 ? -8.805 21.484 26 1 60.31 2 SER B O 1
ATOM 1329 N N . ASP B 1 3 ? -8.75 22.547 24.156 1 78.81 3 ASP B N 1
ATOM 1330 C CA . ASP B 1 3 ? -8.664 21.391 23.266 1 78.81 3 ASP B CA 1
ATOM 1331 C C . ASP B 1 3 ? -7.359 20.625 23.5 1 78.81 3 ASP B C 1
ATOM 1333 O O . ASP B 1 3 ? -6.324 21.219 23.797 1 78.81 3 ASP B O 1
ATOM 1337 N N . MET B 1 4 ? -7.508 19.359 23.781 1 87.94 4 MET B N 1
ATOM 1338 C CA . MET B 1 4 ? -6.32 18.547 24.031 1 87.94 4 MET B CA 1
ATOM 1339 C C . MET B 1 4 ? -5.359 18.609 22.844 1 87.94 4 MET B C 1
ATOM 1341 O O . MET B 1 4 ? -4.16 18.375 23 1 87.94 4 MET B O 1
ATOM 1345 N N . ALA B 1 5 ? -5.91 18.922 21.688 1 94.31 5 ALA B N 1
ATOM 1346 C CA . ALA B 1 5 ? -5.094 19.047 20.484 1 94.31 5 ALA B CA 1
ATOM 1347 C C . ALA B 1 5 ? -5.695 20.062 19.516 1 94.31 5 ALA B C 1
ATOM 1349 O O . ALA B 1 5 ? -6.867 20.438 19.641 1 94.31 5 ALA B O 1
ATOM 1350 N N . VAL B 1 6 ? -4.809 20.562 18.656 1 95.5 6 VAL B N 1
ATOM 1351 C CA . VAL B 1 6 ? -5.219 21.484 17.609 1 95.5 6 VAL B CA 1
ATOM 1352 C C . VAL B 1 6 ? -5.168 20.797 16.25 1 95.5 6 VAL B C 1
ATOM 1354 O O . VAL B 1 6 ? -4.152 20.188 15.898 1 95.5 6 VAL B O 1
ATOM 1357 N N . ILE B 1 7 ? -6.285 20.875 15.5 1 97.38 7 ILE B N 1
ATOM 1358 C CA . ILE B 1 7 ? -6.387 20.297 14.172 1 97.38 7 ILE B CA 1
ATOM 1359 C C . ILE B 1 7 ? -6.336 21.406 13.117 1 97.38 7 ILE B C 1
ATOM 1361 O O . ILE B 1 7 ? -7.172 22.312 13.125 1 97.38 7 ILE B O 1
ATOM 1365 N N . THR B 1 8 ? -5.371 21.344 12.289 1 97.25 8 THR B N 1
ATOM 1366 C CA . THR B 1 8 ? -5.254 22.328 11.211 1 97.25 8 THR B CA 1
ATOM 1367 C C . THR B 1 8 ? -5.188 21.641 9.852 1 97.25 8 THR B C 1
ATOM 1369 O O . THR B 1 8 ? -4.414 20.688 9.672 1 97.25 8 THR B O 1
ATOM 1372 N N . ARG B 1 9 ? -6.031 22.062 8.93 1 96.88 9 ARG B N 1
ATOM 1373 C CA . ARG B 1 9 ? -5.91 21.594 7.551 1 96.88 9 ARG B CA 1
ATOM 1374 C C . ARG B 1 9 ? -4.75 22.281 6.84 1 96.88 9 ARG B C 1
ATOM 1376 O O . ARG B 1 9 ? -4.707 23.516 6.762 1 96.88 9 ARG B O 1
ATOM 1383 N N . ALA B 1 10 ? -3.855 21.5 6.41 1 93.19 10 ALA B N 1
ATOM 1384 C CA . ALA B 1 10 ? -2.654 22.047 5.789 1 93.19 10 ALA B CA 1
ATOM 1385 C C . ALA B 1 10 ? -2.963 22.625 4.41 1 93.19 10 ALA B C 1
ATOM 1387 O O . ALA B 1 10 ? -3.943 22.219 3.771 1 93.19 10 ALA B O 1
ATOM 1388 N N . ASP B 1 11 ? -2.094 23.516 3.969 1 89.06 11 ASP B N 1
ATOM 1389 C CA . ASP B 1 11 ? -2.158 24.031 2.602 1 89.06 11 ASP B CA 1
ATOM 1390 C C . ASP B 1 11 ? -1.84 22.938 1.592 1 89.06 11 ASP B C 1
ATOM 1392 O O . ASP B 1 11 ? -1.327 21.875 1.961 1 89.06 11 ASP B O 1
ATOM 1396 N N . ALA B 1 12 ? -2.115 23.297 0.383 1 89.44 12 ALA B N 1
ATOM 1397 C CA . ALA B 1 12 ? -1.853 22.359 -0.704 1 89.44 12 ALA B CA 1
ATOM 1398 C C . ALA B 1 12 ? -0.371 22 -0.771 1 89.44 12 ALA B C 1
ATOM 1400 O O . ALA B 1 12 ? 0.491 22.875 -0.709 1 89.44 12 ALA B O 1
ATOM 1401 N N . ARG B 1 13 ? -0.078 20.75 -0.783 1 94.12 13 ARG B N 1
ATOM 1402 C CA . ARG B 1 13 ? 1.262 20.203 -0.959 1 94.12 13 ARG B CA 1
ATOM 1403 C C . ARG B 1 13 ? 1.324 19.297 -2.184 1 94.12 13 ARG B C 1
ATOM 1405 O O . ARG B 1 13 ? 0.319 18.703 -2.572 1 94.12 13 ARG B O 1
ATOM 1412 N N . GLY B 1 14 ? 2.5 19.375 -2.844 1 97.69 14 GLY B N 1
ATOM 1413 C CA . GLY B 1 14 ? 2.732 18.359 -3.857 1 97.69 14 GLY B CA 1
ATOM 1414 C C . GLY B 1 14 ? 2.955 16.969 -3.277 1 97.69 14 GLY B C 1
ATOM 1415 O O . GLY B 1 14 ? 3.695 16.812 -2.305 1 97.69 14 GLY B O 1
ATOM 1416 N N . MET B 1 15 ? 2.271 16.031 -3.852 1 97.75 15 MET B N 1
ATOM 1417 C CA . MET B 1 15 ? 2.404 14.641 -3.42 1 97.75 15 MET B CA 1
ATOM 1418 C C . MET B 1 15 ? 2.471 13.703 -4.617 1 97.75 15 MET B C 1
ATOM 1420 O O . MET B 1 15 ? 1.673 13.82 -5.551 1 97.75 15 MET B O 1
ATOM 1424 N N . ILE B 1 16 ? 3.422 12.789 -4.582 1 98.44 16 ILE B N 1
ATOM 1425 C CA . ILE B 1 16 ? 3.643 11.82 -5.648 1 98.44 16 ILE B CA 1
ATOM 1426 C C . ILE B 1 16 ? 3.68 10.414 -5.062 1 98.44 16 ILE B C 1
ATOM 1428 O O . ILE B 1 16 ? 4.48 10.125 -4.172 1 98.44 16 ILE B O 1
ATOM 1432 N N . THR B 1 17 ? 2.783 9.578 -5.504 1 98 17 THR B N 1
ATOM 1433 C CA . THR B 1 17 ? 2.949 8.148 -5.242 1 98 17 THR B CA 1
ATOM 1434 C C . THR B 1 17 ? 4 7.547 -6.172 1 98 17 THR B C 1
ATOM 1436 O O . THR B 1 17 ? 3.896 7.664 -7.395 1 98 17 THR B O 1
ATOM 1439 N N . LEU B 1 18 ? 4.977 6.945 -5.613 1 98 18 LEU B N 1
ATOM 1440 C CA . LEU B 1 18 ? 6.055 6.32 -6.371 1 98 18 LEU B CA 1
ATOM 1441 C C . LEU B 1 18 ? 6.16 4.832 -6.047 1 98 18 LEU B C 1
ATOM 1443 O O . LEU B 1 18 ? 6.348 4.461 -4.887 1 98 18 LEU B O 1
ATOM 1447 N N . ARG B 1 19 ? 6.039 4.008 -7.055 1 95.94 19 ARG B N 1
ATOM 1448 C CA . ARG B 1 19 ? 6.203 2.572 -6.875 1 95.94 19 ARG B CA 1
ATOM 1449 C C . ARG B 1 19 ? 7.379 2.049 -7.691 1 95.94 19 ARG B C 1
ATOM 1451 O O . ARG B 1 19 ? 7.598 2.484 -8.828 1 95.94 19 ARG B O 1
ATOM 1458 N N . GLY B 1 20 ? 8.086 1.118 -7.176 1 94.56 20 GLY B N 1
ATOM 1459 C CA . GLY B 1 20 ? 9.219 0.475 -7.828 1 94.56 20 GLY B CA 1
ATOM 1460 C C . GLY B 1 20 ? 10.086 -0.321 -6.871 1 94.56 20 GLY B C 1
ATOM 1461 O O . GLY B 1 20 ? 9.664 -0.62 -5.75 1 94.56 20 GLY B O 1
ATOM 1462 N N . ASP B 1 21 ? 11.219 -0.684 -7.402 1 92.69 21 ASP B N 1
ATOM 1463 C CA . ASP B 1 21 ? 12.203 -1.365 -6.574 1 92.69 21 ASP B CA 1
ATOM 1464 C C . ASP B 1 21 ? 12.953 -0.376 -5.68 1 92.69 21 ASP B C 1
ATOM 1466 O O . ASP B 1 21 ? 13.922 0.253 -6.113 1 92.69 21 ASP B O 1
ATOM 1470 N N . LEU B 1 22 ? 12.578 -0.339 -4.414 1 95.56 22 LEU B N 1
ATOM 1471 C CA . LEU B 1 22 ? 13.086 0.679 -3.502 1 95.56 22 LEU B CA 1
ATOM 1472 C C . LEU B 1 22 ? 14.531 0.375 -3.096 1 95.56 22 LEU B C 1
ATOM 1474 O O . LEU B 1 22 ? 15.211 1.232 -2.537 1 95.56 22 LEU B O 1
ATOM 1478 N N . GLY B 1 23 ? 14.953 -0.787 -3.367 1 92.44 23 GLY B N 1
ATOM 1479 C CA . GLY B 1 23 ? 16.297 -1.182 -3.014 1 92.44 23 GLY B CA 1
ATOM 1480 C C . GLY B 1 23 ? 17.312 -0.871 -4.098 1 92.44 23 GLY B C 1
ATOM 1481 O O . GLY B 1 23 ? 18.531 -0.963 -3.869 1 92.44 23 GLY B O 1
ATOM 1482 N N . SER B 1 24 ? 16.875 -0.528 -5.238 1 92.56 24 SER B N 1
ATOM 1483 C CA . SER B 1 24 ? 17.781 -0.316 -6.359 1 92.56 24 SER B CA 1
ATOM 1484 C C . SER B 1 24 ? 18.547 0.996 -6.211 1 92.56 24 SER B C 1
ATOM 1486 O O . SER B 1 24 ? 18 1.985 -5.719 1 92.56 24 SER B O 1
ATOM 1488 N N . ALA B 1 25 ? 19.734 1.055 -6.68 1 94.75 25 ALA B N 1
ATOM 1489 C CA . ALA B 1 25 ? 20.562 2.256 -6.648 1 94.75 25 ALA B CA 1
ATOM 1490 C C . ALA B 1 25 ? 19.938 3.379 -7.469 1 94.75 25 ALA B C 1
ATOM 1492 O O . ALA B 1 25 ? 19.984 4.547 -7.074 1 94.75 25 ALA B O 1
ATOM 1493 N N . LYS B 1 26 ? 19.344 3.014 -8.57 1 95.88 26 LYS B N 1
ATOM 1494 C CA . LYS B 1 26 ? 18.719 4.008 -9.438 1 95.88 26 LYS B CA 1
ATOM 1495 C C . LYS B 1 26 ? 17.547 4.688 -8.734 1 95.88 26 LYS B C 1
ATOM 1497 O O . LYS B 1 26 ? 17.391 5.906 -8.812 1 95.88 26 LYS B O 1
ATOM 1502 N N . MET B 1 27 ? 16.797 3.943 -8.07 1 96.88 27 MET B N 1
ATOM 1503 C CA . MET B 1 27 ? 15.664 4.488 -7.336 1 96.88 27 MET B CA 1
ATOM 1504 C C . MET B 1 27 ? 16.141 5.422 -6.227 1 96.88 27 MET B C 1
ATOM 1506 O O . MET B 1 27 ? 15.578 6.508 -6.047 1 96.88 27 MET B O 1
ATOM 1510 N N . LYS B 1 28 ? 17.141 4.996 -5.512 1 97.94 28 LYS B N 1
ATOM 1511 C CA . LYS B 1 28 ? 17.688 5.812 -4.434 1 97.94 28 LYS B CA 1
ATOM 1512 C C . LYS B 1 28 ? 18.172 7.16 -4.957 1 97.94 28 LYS B C 1
ATOM 1514 O O . LYS B 1 28 ? 17.906 8.203 -4.359 1 97.94 28 LYS B O 1
ATOM 1519 N N . LYS B 1 29 ? 18.797 7.117 -6.051 1 98.19 29 LYS B N 1
ATOM 1520 C CA . LYS B 1 29 ? 19.297 8.344 -6.664 1 98.19 29 LYS B CA 1
ATOM 1521 C C . LYS B 1 29 ? 18.156 9.227 -7.145 1 98.19 29 LYS B C 1
ATOM 1523 O O . LYS B 1 29 ? 18.203 10.453 -6.984 1 98.19 29 LYS B O 1
ATOM 1528 N N . ALA B 1 30 ? 17.172 8.617 -7.73 1 98.62 30 ALA B N 1
ATOM 1529 C CA . ALA B 1 30 ? 16.031 9.352 -8.266 1 98.62 30 ALA B CA 1
ATOM 1530 C C . ALA B 1 30 ? 15.273 10.07 -7.152 1 98.62 30 ALA B C 1
ATOM 1532 O O . ALA B 1 30 ? 14.93 11.25 -7.285 1 98.62 30 ALA B O 1
ATOM 1533 N N . VAL B 1 31 ? 15.039 9.375 -6.055 1 98.69 31 VAL B N 1
ATOM 1534 C CA . VAL B 1 31 ? 14.305 9.945 -4.926 1 98.69 31 VAL B CA 1
ATOM 1535 C C . VAL B 1 31 ? 15.109 11.094 -4.312 1 98.69 31 VAL B C 1
ATOM 1537 O O . VAL B 1 31 ? 14.547 12.148 -4.004 1 98.69 31 VAL B O 1
ATOM 1540 N N . LYS B 1 32 ? 16.375 10.891 -4.176 1 98.38 32 LYS B N 1
ATOM 1541 C CA . LYS B 1 32 ? 17.25 11.945 -3.656 1 98.38 32 LYS B CA 1
ATOM 1542 C C . LYS B 1 32 ? 17.188 13.188 -4.543 1 98.38 32 LYS B C 1
ATOM 1544 O O . LYS B 1 32 ? 17.078 14.305 -4.047 1 98.38 32 LYS B O 1
ATOM 1549 N N . ALA B 1 33 ? 17.219 12.984 -5.781 1 98.25 33 ALA B N 1
ATOM 1550 C CA . ALA B 1 33 ? 17.203 14.094 -6.727 1 98.25 33 ALA B CA 1
ATOM 1551 C C . ALA B 1 33 ? 15.867 14.844 -6.68 1 98.25 33 ALA B C 1
ATOM 1553 O O . ALA B 1 33 ? 15.836 16.062 -6.789 1 98.25 33 ALA B O 1
ATOM 1554 N N . ALA B 1 34 ? 14.805 14.109 -6.473 1 98.25 34 ALA B N 1
ATOM 1555 C CA . ALA B 1 34 ? 13.469 14.703 -6.543 1 98.25 34 ALA B CA 1
ATOM 1556 C C . ALA B 1 34 ? 13.094 15.383 -5.23 1 98.25 34 ALA B C 1
ATOM 1558 O O . ALA B 1 34 ? 12.336 16.359 -5.223 1 98.25 34 ALA B O 1
ATOM 1559 N N . THR B 1 35 ? 13.648 14.906 -4.066 1 98.06 35 THR B N 1
ATOM 1560 C CA . THR B 1 35 ? 13.117 15.359 -2.783 1 98.06 35 THR B CA 1
ATOM 1561 C C . THR B 1 35 ? 14.25 15.852 -1.881 1 98.06 35 THR B C 1
ATOM 1563 O O . THR B 1 35 ? 13.992 16.453 -0.833 1 98.06 35 THR B O 1
ATOM 1566 N N . ASP B 1 36 ? 15.461 15.516 -2.24 1 97.12 36 ASP B N 1
ATOM 1567 C CA . ASP B 1 36 ? 16.641 15.812 -1.425 1 97.12 36 ASP B CA 1
ATOM 1568 C C . ASP B 1 36 ? 16.656 14.953 -0.16 1 97.12 36 ASP B C 1
ATOM 1570 O O . ASP B 1 36 ? 17.25 15.336 0.846 1 97.12 36 ASP B O 1
ATOM 1574 N N . GLN B 1 37 ? 15.93 13.875 -0.106 1 98 37 GLN B N 1
ATOM 1575 C CA . GLN B 1 37 ? 15.883 12.922 0.999 1 98 37 GLN B CA 1
ATOM 1576 C C . GLN B 1 37 ? 16.312 11.523 0.543 1 98 37 GLN B C 1
ATOM 1578 O O . GLN B 1 37 ? 16.188 11.188 -0.636 1 98 37 GLN B O 1
ATOM 1583 N N . ALA B 1 38 ? 16.797 10.742 1.452 1 97.94 38 ALA B N 1
ATOM 1584 C CA . ALA B 1 38 ? 17.047 9.328 1.19 1 97.94 38 ALA B CA 1
ATOM 1585 C C . ALA B 1 38 ? 15.75 8.523 1.233 1 97.94 38 ALA B C 1
ATOM 1587 O O . ALA B 1 38 ? 14.727 9.008 1.717 1 97.94 38 ALA B O 1
ATOM 1588 N N . ILE B 1 39 ? 15.773 7.348 0.659 1 98.25 39 ILE B N 1
ATOM 1589 C CA . ILE B 1 39 ? 14.68 6.414 0.876 1 98.25 39 ILE B CA 1
ATOM 1590 C C . ILE B 1 39 ? 14.703 5.906 2.316 1 98.25 39 ILE B C 1
ATOM 1592 O O . ILE B 1 39 ? 15.719 5.371 2.771 1 98.25 39 ILE B O 1
ATOM 1596 N N . PRO B 1 40 ? 13.641 6.094 3.023 1 98.25 40 PRO B N 1
ATOM 1597 C CA . PRO B 1 40 ? 13.641 5.633 4.414 1 98.25 40 PRO B CA 1
ATOM 1598 C C . PRO B 1 40 ? 13.523 4.117 4.535 1 98.25 40 PRO B C 1
ATOM 1600 O O . PRO B 1 40 ? 13.07 3.451 3.602 1 98.25 40 PRO B O 1
ATOM 1603 N N . THR B 1 41 ? 13.945 3.627 5.68 1 96 41 THR B N 1
ATOM 1604 C CA . THR B 1 41 ? 13.68 2.23 6 1 96 41 THR B CA 1
ATOM 1605 C C . THR B 1 41 ? 12.195 2.02 6.285 1 96 41 THR B C 1
ATOM 1607 O O . THR B 1 41 ? 11.438 2.984 6.414 1 96 41 THR B O 1
ATOM 1610 N N . SER B 1 42 ? 11.773 0.797 6.344 1 96.12 42 SER B N 1
ATOM 1611 C CA . SER B 1 42 ? 10.367 0.432 6.496 1 96.12 42 SER B CA 1
ATOM 1612 C C . SER B 1 42 ? 9.734 1.149 7.684 1 96.12 42 SER B C 1
ATOM 1614 O O . SER B 1 42 ? 10.312 1.183 8.773 1 96.12 42 SER B O 1
ATOM 1616 N N . GLY B 1 43 ? 8.617 1.8 7.367 1 97.12 43 GLY B N 1
ATOM 1617 C CA . GLY B 1 43 ? 7.844 2.43 8.43 1 97.12 43 GLY B CA 1
ATOM 1618 C C . GLY B 1 43 ? 8.398 3.777 8.852 1 97.12 43 GLY B C 1
ATOM 1619 O O . GLY B 1 43 ? 8.023 4.312 9.891 1 97.12 43 GLY B O 1
ATOM 1620 N N . GLN B 1 44 ? 9.25 4.312 8.086 1 98 44 GLN B N 1
ATOM 1621 C CA . GLN B 1 44 ? 9.867 5.578 8.477 1 98 44 GLN B CA 1
ATOM 1622 C C . GLN B 1 44 ? 9.492 6.695 7.508 1 98 44 GLN B C 1
ATOM 1624 O O . GLN B 1 44 ? 9.133 6.43 6.359 1 98 44 GLN B O 1
ATOM 1629 N N . PHE B 1 45 ? 9.578 7.859 8.008 1 97.81 45 PHE B N 1
ATOM 1630 C CA . PHE B 1 45 ? 9.422 9.117 7.281 1 97.81 45 PHE B CA 1
ATOM 1631 C C . PHE B 1 45 ? 10.68 9.969 7.41 1 97.81 45 PHE B C 1
ATOM 1633 O O . PHE B 1 45 ? 11.211 10.141 8.508 1 97.81 45 PHE B O 1
ATOM 1640 N N . LEU B 1 46 ? 11.133 10.453 6.301 1 97.56 46 LEU B N 1
ATOM 1641 C CA . LEU B 1 46 ? 12.211 11.43 6.285 1 97.56 46 LEU B CA 1
ATOM 1642 C C . LEU B 1 46 ? 11.758 12.734 5.629 1 97.56 46 LEU B C 1
ATOM 1644 O O . LEU B 1 46 ? 11.18 12.711 4.543 1 97.56 46 LEU B O 1
ATOM 1648 N N . GLY B 1 47 ? 11.961 13.914 6.285 1 94.62 47 GLY B N 1
ATOM 1649 C CA . GLY B 1 47 ? 11.578 15.18 5.688 1 94.62 47 GLY B CA 1
ATOM 1650 C C . GLY B 1 47 ? 12.141 16.375 6.43 1 94.62 47 GLY B C 1
ATOM 1651 O O . GLY B 1 47 ? 12.695 16.234 7.52 1 94.62 47 GLY B O 1
ATOM 1652 N N . ASN B 1 48 ? 12.125 17.562 5.785 1 85.25 48 ASN B N 1
ATOM 1653 C CA . ASN B 1 48 ? 12.625 18.812 6.352 1 85.25 48 ASN B CA 1
ATOM 1654 C C . ASN B 1 48 ? 11.555 19.906 6.32 1 85.25 48 ASN B C 1
ATOM 1656 O O . ASN B 1 48 ? 11.875 21.078 6.176 1 85.25 48 ASN B O 1
ATOM 1660 N N . GLY B 1 49 ? 10.281 19.594 6.441 1 78.38 49 GLY B N 1
ATOM 1661 C CA . GLY B 1 49 ? 9.211 20.594 6.406 1 78.38 49 GLY B CA 1
ATOM 1662 C C . GLY B 1 49 ? 8.492 20.641 5.074 1 78.38 49 GLY B C 1
ATOM 1663 O O . GLY B 1 49 ? 7.359 20.172 4.957 1 78.38 49 GLY B O 1
ATOM 1664 N N . ASP B 1 50 ? 9.273 21.062 3.959 1 88.31 50 ASP B N 1
ATOM 1665 C CA . ASP B 1 50 ? 8.609 21.266 2.674 1 88.31 50 ASP B CA 1
ATOM 1666 C C . ASP B 1 50 ? 8.727 20.031 1.794 1 88.31 50 ASP B C 1
ATOM 1668 O O . ASP B 1 50 ? 7.949 19.859 0.855 1 88.31 50 ASP B O 1
ATOM 1672 N N . LYS B 1 51 ? 9.695 19.234 2.076 1 96.5 51 LYS B N 1
ATOM 1673 C CA . LYS B 1 51 ? 9.906 18 1.322 1 96.5 51 LYS B CA 1
ATOM 1674 C C . LYS B 1 51 ? 9.977 16.797 2.252 1 96.5 51 LYS B C 1
ATOM 1676 O O . LYS B 1 51 ? 10.344 16.922 3.42 1 96.5 51 LYS B O 1
ATOM 1681 N N . GLY B 1 52 ? 9.609 15.648 1.686 1 97.44 52 GLY B N 1
ATOM 1682 C CA . GLY B 1 52 ? 9.672 14.438 2.494 1 97.44 52 GLY B CA 1
ATOM 1683 C C . GLY B 1 52 ? 9.391 13.18 1.703 1 97.44 52 GLY B C 1
ATOM 1684 O O . GLY B 1 52 ? 8.961 13.242 0.549 1 97.44 52 GLY B O 1
ATOM 1685 N N . VAL B 1 53 ? 9.766 12.078 2.318 1 98.62 53 VAL B N 1
ATOM 1686 C CA . VAL B 1 53 ? 9.547 10.742 1.78 1 98.62 53 VAL B CA 1
ATOM 1687 C C . VAL B 1 53 ? 8.938 9.844 2.857 1 98.62 53 VAL B C 1
ATOM 1689 O O . VAL B 1 53 ? 9.555 9.625 3.906 1 98.62 53 VAL B O 1
ATOM 1692 N N . ALA B 1 54 ? 7.766 9.359 2.615 1 98.44 54 ALA B N 1
ATOM 1693 C CA . ALA B 1 54 ? 7.086 8.43 3.512 1 98.44 54 ALA B CA 1
ATOM 1694 C C . ALA B 1 54 ? 7.094 7.012 2.939 1 98.44 54 ALA B C 1
ATOM 1696 O O . ALA B 1 54 ? 6.633 6.789 1.817 1 98.44 54 ALA B O 1
ATOM 1697 N N . TRP B 1 55 ? 7.57 6.059 3.695 1 98.5 55 TRP B N 1
ATOM 1698 C CA . TRP B 1 55 ? 7.473 4.652 3.314 1 98.5 55 TRP B CA 1
ATOM 1699 C C . TRP B 1 55 ? 6.047 4.141 3.48 1 98.5 55 TRP B C 1
ATOM 1701 O O . TRP B 1 55 ? 5.48 4.199 4.574 1 98.5 55 TRP B O 1
ATOM 1711 N N . MET B 1 56 ? 5.461 3.629 2.398 1 97.88 56 MET B N 1
ATOM 1712 C CA . MET B 1 56 ? 4.059 3.221 2.434 1 97.88 56 MET B CA 1
ATOM 1713 C C . MET B 1 56 ? 3.932 1.702 2.377 1 97.88 56 MET B C 1
ATOM 1715 O O . MET B 1 56 ? 2.975 1.136 2.904 1 97.88 56 MET B O 1
ATOM 1719 N N . SER B 1 57 ? 4.816 1.031 1.676 1 96.81 57 SER B N 1
ATOM 1720 C CA . SER B 1 57 ? 4.914 -0.417 1.528 1 96.81 57 SER B CA 1
ATOM 1721 C C . SER B 1 57 ? 6.293 -0.826 1.015 1 96.81 57 SER B C 1
ATOM 1723 O O . SER B 1 57 ? 7.121 0.029 0.699 1 96.81 57 SER B O 1
ATOM 1725 N N . PRO B 1 58 ? 6.539 -2.09 0.871 1 96.12 58 PRO B N 1
ATOM 1726 C CA . PRO B 1 58 ? 7.863 -2.516 0.409 1 96.12 58 PRO B CA 1
ATOM 1727 C C . PRO B 1 58 ? 8.188 -2.012 -0.995 1 96.12 58 PRO B C 1
ATOM 1729 O O . PRO B 1 58 ? 9.359 -1.998 -1.396 1 96.12 58 PRO B O 1
ATOM 1732 N N . ASP B 1 59 ? 7.176 -1.54 -1.729 1 96.31 59 ASP B N 1
ATOM 1733 C CA . ASP B 1 59 ? 7.445 -1.09 -3.092 1 96.31 59 ASP B CA 1
ATOM 1734 C C . ASP B 1 59 ? 6.863 0.301 -3.334 1 96.31 59 ASP B C 1
ATOM 1736 O O . ASP B 1 59 ? 6.684 0.712 -4.48 1 96.31 59 ASP B O 1
ATOM 1740 N N . GLU B 1 60 ? 6.484 1.025 -2.291 1 97.75 60 GLU B N 1
ATOM 1741 C CA . GLU B 1 60 ? 5.793 2.291 -2.514 1 97.75 60 GLU B CA 1
ATOM 1742 C C . GLU B 1 60 ? 6.277 3.363 -1.541 1 97.75 60 GLU B C 1
ATOM 1744 O O . GLU B 1 60 ? 6.453 3.096 -0.351 1 97.75 60 GLU B O 1
ATOM 1749 N N . LEU B 1 61 ? 6.438 4.562 -2.105 1 98.62 61 LEU B N 1
ATOM 1750 C CA . LEU B 1 61 ? 6.688 5.781 -1.341 1 98.62 61 LEU B CA 1
ATOM 1751 C C . LEU B 1 61 ? 5.625 6.832 -1.636 1 98.62 61 LEU B C 1
ATOM 1753 O O . LEU B 1 61 ? 5.02 6.828 -2.711 1 98.62 61 LEU B O 1
ATOM 1757 N N . LEU B 1 62 ? 5.402 7.652 -0.674 1 98.44 62 LEU B N 1
ATOM 1758 C CA . LEU B 1 62 ? 4.754 8.938 -0.889 1 98.44 62 LEU B CA 1
ATOM 1759 C C . LEU B 1 62 ? 5.762 10.078 -0.775 1 98.44 62 LEU B C 1
ATOM 1761 O O . LEU B 1 62 ? 6.332 10.305 0.294 1 98.44 62 LEU B O 1
ATOM 1765 N N . LEU B 1 63 ? 5.965 10.742 -1.836 1 98.75 63 LEU B N 1
ATOM 1766 C CA . LEU B 1 63 ? 6.867 11.883 -1.855 1 98.75 63 LEU B CA 1
ATOM 1767 C C . LEU B 1 63 ? 6.102 13.18 -1.604 1 98.75 63 LEU B C 1
ATOM 1769 O O . LEU B 1 63 ? 5.02 13.383 -2.158 1 98.75 63 LEU B O 1
ATOM 1773 N N . ILE B 1 64 ? 6.66 13.969 -0.803 1 97.81 64 ILE B N 1
ATOM 1774 C CA . ILE B 1 64 ? 6.141 15.312 -0.536 1 97.81 64 ILE B CA 1
ATOM 1775 C C . ILE B 1 64 ? 7.098 16.359 -1.104 1 97.81 64 ILE B C 1
ATOM 1777 O O . ILE B 1 64 ? 8.297 16.328 -0.825 1 97.81 64 ILE B O 1
ATOM 1781 N N . VAL B 1 65 ? 6.586 17.25 -1.89 1 98 65 VAL B N 1
ATOM 1782 C CA . VAL B 1 65 ? 7.328 18.344 -2.494 1 98 65 VAL B CA 1
ATOM 1783 C C . VAL B 1 65 ? 6.465 19.609 -2.508 1 98 65 VAL B C 1
ATOM 1785 O O . VAL B 1 65 ? 5.262 19.547 -2.256 1 98 65 VAL B O 1
ATOM 1788 N N . PRO B 1 66 ? 7.109 20.781 -2.701 1 97 66 PRO B N 1
ATOM 1789 C CA . PRO B 1 66 ? 6.262 21.953 -2.906 1 97 66 PRO B CA 1
ATOM 1790 C C . PRO B 1 66 ? 5.246 21.766 -4.031 1 97 66 PRO B C 1
ATOM 1792 O O . PRO B 1 66 ? 5.551 21.109 -5.039 1 97 66 PRO B O 1
ATOM 1795 N N . TYR B 1 67 ? 4.121 22.297 -3.889 1 97 67 TYR B N 1
ATOM 1796 C CA . TYR B 1 67 ? 3.012 22.094 -4.812 1 97 67 TYR B CA 1
ATOM 1797 C C . TYR B 1 67 ? 3.406 22.484 -6.234 1 97 67 TYR B C 1
ATOM 1799 O O . TYR B 1 67 ? 3.113 21.766 -7.188 1 97 67 TYR B O 1
ATOM 1807 N N . ASP B 1 68 ? 4.043 23.578 -6.355 1 96.62 68 ASP B N 1
ATOM 1808 C CA . ASP B 1 68 ? 4.398 24.094 -7.676 1 96.62 68 ASP B CA 1
ATOM 1809 C C . ASP B 1 68 ? 5.598 23.344 -8.25 1 96.62 68 ASP B C 1
ATOM 1811 O O . ASP B 1 68 ? 6.012 23.594 -9.383 1 96.62 68 ASP B O 1
ATOM 1815 N N . GLY B 1 69 ? 6.141 22.391 -7.527 1 97.44 69 GLY B N 1
ATOM 1816 C CA . GLY B 1 69 ? 7.305 21.641 -7.969 1 97.44 69 GLY B CA 1
ATOM 1817 C C . GLY B 1 69 ? 6.973 20.219 -8.383 1 97.44 69 GLY B C 1
ATOM 1818 O O . GLY B 1 69 ? 7.863 19.453 -8.758 1 97.44 69 GLY B O 1
ATOM 1819 N N . VAL B 1 70 ? 5.758 19.812 -8.391 1 98.06 70 VAL B N 1
ATOM 1820 C CA . VAL B 1 70 ? 5.367 18.422 -8.594 1 98.06 70 VAL B CA 1
ATOM 1821 C C . VAL B 1 70 ? 5.738 17.969 -10.008 1 98.06 70 VAL B C 1
ATOM 1823 O O . VAL B 1 70 ? 6.324 16.906 -10.195 1 98.06 70 VAL B O 1
ATOM 1826 N N . ALA B 1 71 ? 5.453 18.797 -10.977 1 98.12 71 ALA B N 1
ATOM 1827 C CA . ALA B 1 71 ? 5.746 18.453 -12.359 1 98.12 71 ALA B CA 1
ATOM 1828 C C . ALA B 1 71 ? 7.246 18.25 -12.57 1 98.12 71 ALA B C 1
ATOM 1830 O O . ALA B 1 71 ? 7.664 17.297 -13.227 1 98.12 71 ALA B O 1
ATOM 1831 N N . GLN B 1 72 ? 7.938 19.141 -12.008 1 98.25 72 GLN B N 1
ATOM 1832 C CA . GLN B 1 72 ? 9.391 19.031 -12.109 1 98.25 72 GLN B CA 1
ATOM 1833 C C . GLN B 1 72 ? 9.898 17.781 -11.422 1 98.25 72 GLN B C 1
ATOM 1835 O O . GLN B 1 72 ? 10.797 17.094 -11.93 1 98.25 72 GLN B O 1
ATOM 1840 N N . ALA B 1 73 ? 9.406 17.484 -10.266 1 98.62 73 ALA B N 1
ATOM 1841 C CA . ALA B 1 73 ? 9.812 16.297 -9.531 1 98.62 73 ALA B CA 1
ATOM 1842 C C . ALA B 1 73 ? 9.516 15.031 -10.344 1 98.62 73 ALA B C 1
ATOM 1844 O O . ALA B 1 73 ? 10.336 14.117 -10.391 1 98.62 73 ALA B O 1
ATOM 1845 N N . ILE B 1 74 ? 8.383 14.984 -10.969 1 98.5 74 ILE B N 1
ATOM 1846 C CA . ILE B 1 74 ? 8.008 13.836 -11.773 1 98.5 74 ILE B CA 1
ATOM 1847 C C . ILE B 1 74 ? 8.945 13.711 -12.969 1 98.5 74 ILE B C 1
ATOM 1849 O O . ILE B 1 74 ? 9.383 12.609 -13.32 1 98.5 74 ILE B O 1
ATOM 1853 N N . GLU B 1 75 ? 9.273 14.773 -13.586 1 98.38 75 GLU B N 1
ATOM 1854 C CA . GLU B 1 75 ? 10.219 14.766 -14.703 1 98.38 75 GLU B CA 1
ATOM 1855 C C . GLU B 1 75 ? 11.578 14.227 -14.273 1 98.38 75 GLU B C 1
ATOM 1857 O O . GLU B 1 75 ? 12.195 13.43 -14.984 1 98.38 75 GLU B O 1
ATOM 1862 N N . VAL B 1 76 ? 12 14.648 -13.148 1 98.44 76 VAL B N 1
ATOM 1863 C CA . VAL B 1 76 ? 13.266 14.195 -12.594 1 98.44 76 VAL B CA 1
ATOM 1864 C C . VAL B 1 76 ? 13.234 12.68 -12.398 1 98.44 76 VAL B C 1
ATOM 1866 O O . VAL B 1 76 ? 14.188 11.977 -12.75 1 98.44 76 VAL B O 1
ATOM 1869 N N . LEU B 1 77 ? 12.156 12.195 -11.844 1 98.38 77 LEU B N 1
ATOM 1870 C CA . LEU B 1 77 ? 12 10.758 -11.641 1 98.38 77 LEU B CA 1
ATOM 1871 C C . LEU B 1 77 ? 12.031 10.016 -12.969 1 98.38 77 LEU B C 1
ATOM 1873 O O . LEU B 1 77 ? 12.734 9.008 -13.109 1 98.38 77 LEU B O 1
ATOM 1877 N N . GLU B 1 78 ? 11.312 10.531 -13.93 1 97.44 78 GLU B N 1
ATOM 1878 C CA . GLU B 1 78 ? 11.211 9.891 -15.234 1 97.44 78 GLU B CA 1
ATOM 1879 C C . GLU B 1 78 ? 12.57 9.828 -15.922 1 97.44 78 GLU B C 1
ATOM 1881 O O . GLU B 1 78 ? 12.922 8.812 -16.531 1 97.44 78 GLU B O 1
ATOM 1886 N N . GLN B 1 79 ? 13.312 10.844 -15.828 1 97.69 79 GLN B N 1
ATOM 1887 C CA . GLN B 1 79 ? 14.633 10.891 -16.438 1 97.69 79 GLN B CA 1
ATOM 1888 C C . GLN B 1 79 ? 15.609 9.953 -15.727 1 97.69 79 GLN B C 1
ATOM 1890 O O . GLN B 1 79 ? 16.391 9.258 -16.375 1 97.69 79 GLN B O 1
ATOM 1895 N N . ALA B 1 80 ? 15.5 9.922 -14.445 1 97.5 80 ALA B N 1
ATOM 1896 C CA . ALA B 1 80 ? 16.438 9.125 -13.656 1 97.5 80 ALA B CA 1
ATOM 1897 C C . ALA B 1 80 ? 16.109 7.637 -13.766 1 97.5 80 ALA B C 1
ATOM 1899 O O . ALA B 1 80 ? 17 6.789 -13.586 1 97.5 80 ALA B O 1
ATOM 1900 N N . LEU B 1 81 ? 14.875 7.32 -14.062 1 96.12 81 LEU B N 1
ATOM 1901 C CA . LEU B 1 81 ? 14.453 5.926 -14.023 1 96.12 81 LEU B CA 1
ATOM 1902 C C . LEU B 1 81 ? 14.164 5.406 -15.43 1 96.12 81 LEU B C 1
ATOM 1904 O O . LEU B 1 81 ? 13.352 4.492 -15.602 1 96.12 81 LEU B O 1
ATOM 1908 N N . VAL B 1 82 ? 14.797 5.953 -16.312 1 92.25 82 VAL B N 1
ATOM 1909 C CA . VAL B 1 82 ? 14.68 5.48 -17.688 1 92.25 82 VAL B CA 1
ATOM 1910 C C . VAL B 1 82 ? 15.047 4 -17.75 1 92.25 82 VAL B C 1
ATOM 1912 O O . VAL B 1 82 ? 16 3.561 -17.109 1 92.25 82 VAL B O 1
ATOM 1915 N N . LYS B 1 83 ? 14.266 3.174 -18.453 1 89.31 83 LYS B N 1
ATOM 1916 C CA . LYS B 1 83 ? 14.484 1.751 -18.688 1 89.31 83 LYS B CA 1
ATOM 1917 C C . LYS B 1 83 ? 14.25 0.939 -17.422 1 89.31 83 LYS B C 1
ATOM 1919 O O . LYS B 1 83 ? 14.766 -0.17 -17.281 1 89.31 83 LYS B O 1
ATOM 1924 N N . THR B 1 84 ? 13.688 1.562 -16.438 1 87.88 84 THR B N 1
ATOM 1925 C CA . THR B 1 84 ? 13.281 0.896 -15.195 1 87.88 84 THR B CA 1
ATOM 1926 C C . THR B 1 84 ? 11.766 0.877 -15.07 1 87.88 84 THR B C 1
ATOM 1928 O O . THR B 1 84 ? 11.094 1.849 -15.43 1 87.88 84 THR B O 1
ATOM 1931 N N . HIS B 1 85 ? 11.281 -0.175 -14.578 1 87.25 85 HIS B N 1
ATOM 1932 C CA . HIS B 1 85 ? 9.852 -0.232 -14.328 1 87.25 85 HIS B CA 1
ATOM 1933 C C . HIS B 1 85 ? 9.484 0.528 -13.055 1 87.25 85 HIS B C 1
ATOM 1935 O O . HIS B 1 85 ? 10.023 0.251 -11.984 1 87.25 85 HIS B O 1
ATOM 1941 N N . PHE B 1 86 ? 8.648 1.549 -13.188 1 92.69 86 PHE B N 1
ATOM 1942 C CA . PHE B 1 86 ? 8.156 2.322 -12.047 1 92.69 86 PHE B CA 1
ATOM 1943 C C . PHE B 1 86 ? 6.824 2.982 -12.383 1 92.69 86 PHE B C 1
ATOM 1945 O O . PHE B 1 86 ? 6.383 2.955 -13.531 1 92.69 86 PHE B O 1
ATOM 1952 N N . LEU B 1 87 ? 6.168 3.391 -11.359 1 92.5 87 LEU B N 1
ATOM 1953 C CA . LEU B 1 87 ? 4.969 4.211 -11.484 1 92.5 87 LEU B CA 1
ATOM 1954 C C . LEU B 1 87 ? 5.074 5.461 -10.617 1 92.5 87 LEU B C 1
ATOM 1956 O O . LEU B 1 87 ? 5.387 5.371 -9.422 1 92.5 87 LEU B O 1
ATOM 1960 N N . ALA B 1 88 ? 4.957 6.602 -11.234 1 96.69 88 ALA B N 1
ATOM 1961 C CA . ALA B 1 88 ? 4.895 7.887 -10.539 1 96.69 88 ALA B CA 1
ATOM 1962 C C . ALA B 1 88 ? 3.604 8.625 -10.875 1 96.69 88 ALA B C 1
ATOM 1964 O O . ALA B 1 88 ? 3.326 8.906 -12.047 1 96.69 88 ALA B O 1
ATOM 1965 N N . VAL B 1 89 ? 2.846 8.93 -9.898 1 95.81 89 VAL B N 1
ATOM 1966 C CA . VAL B 1 89 ? 1.549 9.555 -10.133 1 95.81 89 VAL B CA 1
ATOM 1967 C C . VAL B 1 89 ? 1.4 10.789 -9.242 1 95.81 89 VAL B C 1
ATOM 1969 O O . VAL B 1 89 ? 1.621 10.719 -8.031 1 95.81 89 VAL B O 1
ATOM 1972 N N . ASP B 1 90 ? 1.065 11.938 -9.859 1 97.31 90 ASP B N 1
ATOM 1973 C CA . ASP B 1 90 ? 0.701 13.133 -9.109 1 97.31 90 ASP B CA 1
ATOM 1974 C C . ASP B 1 90 ? -0.635 12.953 -8.391 1 97.31 90 ASP B C 1
ATOM 1976 O O . ASP B 1 90 ? -1.68 12.836 -9.039 1 97.31 90 ASP B O 1
ATOM 1980 N N . VAL B 1 91 ? -0.546 12.953 -7.07 1 95.62 91 VAL B N 1
ATOM 1981 C CA . VAL B 1 91 ? -1.778 12.75 -6.316 1 95.62 91 VAL B CA 1
ATOM 1982 C C . VAL B 1 91 ? -2.059 13.984 -5.453 1 95.62 91 VAL B C 1
ATOM 1984 O O . VAL B 1 91 ? -2.822 13.906 -4.488 1 95.62 91 VAL B O 1
ATOM 1987 N N . SER B 1 92 ? -1.497 15.078 -5.777 1 96.75 92 SER B N 1
ATOM 1988 C CA . SER B 1 92 ? -1.584 16.312 -4.988 1 96.75 92 SER B CA 1
ATOM 1989 C C . SER B 1 92 ? -3.035 16.719 -4.762 1 96.75 92 SER B C 1
ATOM 1991 O O . SER B 1 92 ? -3.441 16.984 -3.631 1 96.75 92 SER B O 1
ATOM 1993 N N . ASP B 1 93 ? -3.771 16.719 -5.785 1 94.75 93 ASP B N 1
ATOM 1994 C CA . ASP B 1 93 ? -5.129 17.25 -5.715 1 94.75 93 ASP B CA 1
ATOM 1995 C C . ASP B 1 93 ? -6.105 16.188 -5.195 1 94.75 93 ASP B C 1
ATOM 1997 O O . ASP B 1 93 ? -7.262 16.5 -4.906 1 94.75 93 ASP B O 1
ATOM 2001 N N . ALA B 1 94 ? -5.621 14.977 -5.023 1 92.88 94 ALA B N 1
ATOM 2002 C CA . ALA B 1 94 ? -6.48 13.891 -4.551 1 92.88 94 ALA B CA 1
ATOM 2003 C C . ALA B 1 94 ? -6.348 13.703 -3.041 1 92.88 94 ALA B C 1
ATOM 2005 O O . ALA B 1 94 ? -7.062 12.898 -2.445 1 92.88 94 ALA B O 1
ATOM 2006 N N . ARG B 1 95 ? -5.496 14.492 -2.428 1 95.25 95 ARG B N 1
ATOM 2007 C CA . ARG B 1 95 ? -5.203 14.266 -1.017 1 95.25 95 ARG B CA 1
ATOM 2008 C C . ARG B 1 95 ? -5.473 15.523 -0.195 1 95.25 95 ARG B C 1
ATOM 2010 O O . ARG B 1 95 ? -5.438 16.641 -0.722 1 95.25 95 ARG B O 1
ATOM 2017 N N . ALA B 1 96 ? -5.738 15.328 1.013 1 96.25 96 ALA B N 1
ATOM 2018 C CA . ALA B 1 96 ? -5.777 16.344 2.059 1 96.25 96 ALA B CA 1
ATOM 2019 C C . ALA B 1 96 ? -4.855 15.984 3.217 1 96.25 96 ALA B C 1
ATOM 2021 O O . ALA B 1 96 ? -4.688 14.805 3.539 1 96.25 96 ALA B O 1
ATOM 2022 N N . THR B 1 97 ? -4.293 16.969 3.793 1 97.12 97 THR B N 1
ATOM 2023 C CA . THR B 1 97 ? -3.398 16.781 4.93 1 97.12 97 THR B CA 1
ATOM 2024 C C . THR B 1 97 ? -3.854 17.609 6.125 1 97.12 97 THR B C 1
ATOM 2026 O O . THR B 1 97 ? -4.238 18.766 5.969 1 97.12 97 THR B O 1
ATOM 2029 N N . PHE B 1 98 ? -3.779 17.031 7.293 1 97.88 98 PHE B N 1
ATOM 2030 C CA . PHE B 1 98 ? -4.07 17.688 8.555 1 97.88 98 PHE B CA 1
ATOM 2031 C C . PHE B 1 98 ? -2.883 17.594 9.508 1 97.88 98 PHE B C 1
ATOM 2033 O O . PHE B 1 98 ? -2.254 16.531 9.609 1 97.88 98 PHE B O 1
ATOM 2040 N N . THR B 1 99 ? -2.652 18.672 10.164 1 96.94 99 THR B N 1
ATOM 2041 C CA . THR B 1 99 ? -1.689 18.656 11.258 1 96.94 99 THR B CA 1
ATOM 2042 C C . THR B 1 99 ? -2.402 18.594 12.602 1 96.94 99 THR B C 1
ATOM 2044 O O . THR B 1 99 ? -3.328 19.359 12.859 1 96.94 99 THR B O 1
ATOM 2047 N N . VAL B 1 100 ? -2.027 17.625 13.359 1 97.06 100 VAL B N 1
ATOM 2048 C CA . VAL B 1 100 ? -2.516 17.469 14.727 1 97.06 100 VAL B CA 1
ATOM 2049 C C . VAL B 1 100 ? -1.412 17.828 15.719 1 97.06 100 VAL B C 1
ATOM 2051 O O . VAL B 1 100 ? -0.373 17.172 15.766 1 97.06 100 VAL B O 1
ATOM 2054 N N . SER B 1 101 ? -1.654 18.844 16.438 1 96.19 101 SER B N 1
ATOM 2055 C CA . SER B 1 101 ? -0.622 19.312 17.344 1 96.19 101 SER B CA 1
ATOM 2056 C C . SER B 1 101 ? -1.179 19.516 18.75 1 96.19 101 SER B C 1
ATOM 2058 O O . SER B 1 101 ? -2.396 19.562 18.938 1 96.19 101 SER B O 1
ATOM 2060 N N . GLY B 1 102 ? -0.206 19.516 19.734 1 92.38 102 GLY B N 1
ATOM 2061 C CA . GLY B 1 102 ? -0.581 19.656 21.125 1 92.38 102 GLY B CA 1
ATOM 2062 C C . GLY B 1 102 ? -0.195 18.453 21.969 1 92.38 102 GLY B C 1
ATOM 2063 O O . GLY B 1 102 ? 0.285 17.438 21.422 1 92.38 102 GLY B O 1
ATOM 2064 N N . ASP B 1 103 ? -0.461 18.438 23.219 1 89.19 103 ASP B N 1
ATOM 2065 C CA . ASP B 1 103 ? 0.009 17.422 24.172 1 89.19 103 ASP B CA 1
ATOM 2066 C C . ASP B 1 103 ? -0.793 16.125 24.031 1 89.19 103 ASP B C 1
ATOM 2068 O O . ASP B 1 103 ? -0.307 15.055 24.391 1 89.19 103 ASP B O 1
ATOM 2072 N N . GLY B 1 104 ? -1.939 16.266 23.531 1 92.88 104 GLY B N 1
ATOM 2073 C CA . GLY B 1 104 ? -2.83 15.117 23.484 1 92.88 104 GLY B CA 1
ATOM 2074 C C . GLY B 1 104 ? -2.893 14.461 22.125 1 92.88 104 GLY B C 1
ATOM 2075 O O . GLY B 1 104 ? -3.842 13.734 21.812 1 92.88 104 GLY B O 1
ATOM 2076 N N . THR B 1 105 ? -1.97 14.734 21.297 1 94.44 105 THR B N 1
ATOM 2077 C CA . THR B 1 105 ? -2.045 14.297 19.906 1 94.44 105 THR B CA 1
ATOM 2078 C C . THR B 1 105 ? -2.092 12.773 19.812 1 94.44 105 THR B C 1
ATOM 2080 O O . THR B 1 105 ? -2.867 12.211 19.031 1 94.44 105 THR B O 1
ATOM 2083 N N . ARG B 1 106 ? -1.328 12.062 20.641 1 95.12 106 ARG B N 1
ATOM 2084 C CA . ARG B 1 106 ? -1.345 10.602 20.656 1 95.12 106 ARG B CA 1
ATOM 2085 C C . ARG B 1 106 ? -2.715 10.078 21.062 1 95.12 106 ARG B C 1
ATOM 2087 O O . ARG B 1 106 ? -3.229 9.133 20.469 1 95.12 106 ARG B O 1
ATOM 2094 N N . ASP B 1 107 ? -3.277 10.688 22.031 1 94.44 107 ASP B N 1
ATOM 2095 C CA . ASP B 1 107 ? -4.594 10.266 22.5 1 94.44 107 ASP B CA 1
ATOM 2096 C C . ASP B 1 107 ? -5.645 10.414 21.406 1 94.44 107 ASP B C 1
ATOM 2098 O O . ASP B 1 107 ? -6.484 9.531 21.219 1 94.44 107 ASP B O 1
ATOM 2102 N N . VAL B 1 108 ? -5.523 11.531 20.766 1 96.06 108 VAL B N 1
ATOM 2103 C CA . VAL B 1 108 ? -6.477 11.812 19.688 1 96.06 108 VAL B CA 1
ATOM 2104 C C . VAL B 1 108 ? -6.406 10.703 18.641 1 96.06 108 VAL B C 1
ATOM 2106 O O . VAL B 1 108 ? -7.43 10.125 18.266 1 96.06 108 VAL B O 1
ATOM 2109 N N . LEU B 1 109 ? -5.211 10.352 18.188 1 97.06 109 LEU B N 1
ATOM 2110 C CA . LEU B 1 109 ? -5.055 9.367 17.109 1 97.06 109 LEU B CA 1
ATOM 2111 C C . LEU B 1 109 ? -5.324 7.957 17.625 1 97.06 109 LEU B C 1
ATOM 2113 O O . LEU B 1 109 ? -5.84 7.117 16.875 1 97.06 109 LEU B O 1
ATOM 2117 N N . ALA B 1 110 ? -5.031 7.684 18.859 1 95.31 110 ALA B N 1
ATOM 2118 C CA . ALA B 1 110 ? -5.285 6.367 19.438 1 95.31 110 ALA B CA 1
ATOM 2119 C C . ALA B 1 110 ? -6.777 6.066 19.484 1 95.31 110 ALA B C 1
ATOM 2121 O O . ALA B 1 110 ? -7.188 4.906 19.375 1 95.31 110 ALA B O 1
ATOM 2122 N N . ARG B 1 111 ? -7.535 7.047 19.594 1 95.12 111 ARG B N 1
ATOM 2123 C CA . ARG B 1 111 ? -8.984 6.879 19.641 1 95.12 111 ARG B CA 1
ATOM 2124 C C . ARG B 1 111 ? -9.539 6.551 18.25 1 95.12 111 ARG B C 1
ATOM 2126 O O . ARG B 1 111 ? -10.625 5.984 18.125 1 95.12 111 ARG B O 1
ATOM 2133 N N . LEU B 1 112 ? -8.789 6.926 17.312 1 97.25 112 LEU B N 1
ATOM 2134 C CA . LEU B 1 112 ? -9.352 6.898 15.977 1 97.25 112 LEU B CA 1
ATOM 2135 C C . LEU B 1 112 ? -8.711 5.797 15.141 1 97.25 112 LEU B C 1
ATOM 2137 O O . LEU B 1 112 ? -9.258 5.391 14.109 1 97.25 112 LEU B O 1
ATOM 2141 N N . CYS B 1 113 ? -7.504 5.336 15.516 1 97.38 113 CYS B N 1
ATOM 2142 C CA . CYS B 1 113 ? -6.723 4.426 14.688 1 97.38 113 CYS B CA 1
ATOM 2143 C C . CYS B 1 113 ? -6.285 3.201 15.484 1 97.38 113 CYS B C 1
ATOM 2145 O O . CYS B 1 113 ? -5.863 3.326 16.641 1 97.38 113 CYS B O 1
ATOM 2147 N N . PRO B 1 114 ? -6.336 2.057 14.859 1 96.81 114 PRO B N 1
ATOM 2148 C CA . PRO B 1 114 ? -5.832 0.85 15.523 1 96.81 114 PRO B CA 1
ATOM 2149 C C . PRO B 1 114 ? -4.309 0.73 15.445 1 96.81 114 PRO B C 1
ATOM 2151 O O . PRO B 1 114 ? -3.789 -0.248 14.906 1 96.81 114 PRO B O 1
ATOM 2154 N N . VAL B 1 115 ? -3.586 1.667 15.961 1 96.38 115 VAL B N 1
ATOM 2155 C CA . VAL B 1 115 ? -2.129 1.737 15.945 1 96.38 115 VAL B CA 1
ATOM 2156 C C . VAL B 1 115 ? -1.604 1.909 17.375 1 96.38 115 VAL B C 1
ATOM 2158 O O . VAL B 1 115 ? -2.154 2.691 18.156 1 96.38 115 VAL B O 1
ATOM 2161 N N . ASP B 1 116 ? -0.642 1.15 17.75 1 96 116 ASP B N 1
ATOM 2162 C CA . ASP B 1 116 ? 0.025 1.342 19.031 1 96 116 ASP B CA 1
ATOM 2163 C C . ASP B 1 116 ? 0.857 2.623 19.031 1 96 116 ASP B C 1
ATOM 2165 O O . ASP B 1 116 ? 1.925 2.676 18.422 1 96 116 ASP B O 1
ATOM 2169 N N . LEU B 1 117 ? 0.435 3.629 19.766 1 96.19 117 LEU B N 1
ATOM 2170 C CA . LEU B 1 117 ? 1.089 4.934 19.734 1 96.19 117 LEU B CA 1
ATOM 2171 C C . LEU B 1 117 ? 1.866 5.188 21.016 1 96.19 117 LEU B C 1
ATOM 2173 O O . LEU B 1 117 ? 2.189 6.336 21.344 1 96.19 117 LEU B O 1
ATOM 2177 N N . HIS B 1 118 ? 2.096 4.074 21.688 1 95.12 118 HIS B N 1
ATOM 2178 C CA . HIS B 1 118 ? 3.006 4.215 22.812 1 95.12 118 HIS B CA 1
ATOM 2179 C C . HIS B 1 118 ? 4.352 4.785 22.375 1 95.12 118 HIS B C 1
ATOM 2181 O O . HIS B 1 118 ? 4.871 4.406 21.312 1 95.12 118 HIS B O 1
ATOM 2187 N N . PRO B 1 119 ? 4.949 5.617 23.156 1 92.88 119 PRO B N 1
ATOM 2188 C CA . PRO B 1 119 ? 6.203 6.254 22.75 1 92.88 119 PRO B CA 1
ATOM 2189 C C . PR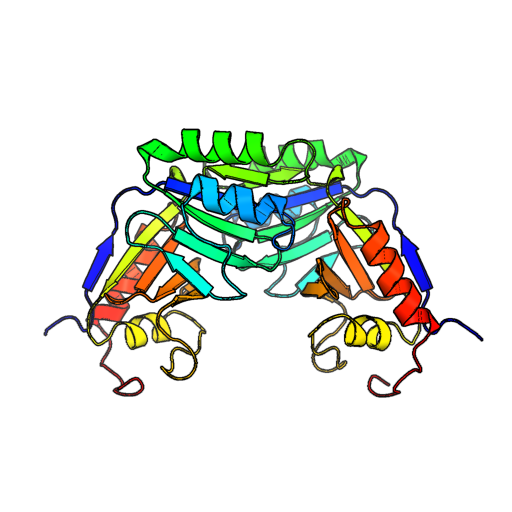O B 1 119 ? 7.309 5.242 22.453 1 92.88 119 PRO B C 1
ATOM 2191 O O . PRO B 1 119 ? 8.188 5.512 21.625 1 92.88 119 PRO B O 1
ATOM 2194 N N . ASP B 1 120 ? 7.184 4.055 23 1 94.19 120 ASP B N 1
ATOM 2195 C CA . ASP B 1 120 ? 8.172 3.008 22.766 1 94.19 120 ASP B CA 1
ATOM 2196 C C . ASP B 1 120 ? 7.957 2.34 21.406 1 94.19 120 ASP B C 1
ATOM 2198 O O . ASP B 1 120 ? 8.852 1.663 20.891 1 94.19 120 ASP B O 1
ATOM 2202 N N . SER B 1 121 ? 6.824 2.531 20.906 1 94.94 121 SER B N 1
ATOM 2203 C CA . SER B 1 121 ? 6.453 1.809 19.688 1 94.94 121 SER B CA 1
ATOM 2204 C C . SER B 1 121 ? 6.387 2.744 18.484 1 94.94 121 SER B C 1
ATOM 2206 O O . SER B 1 121 ? 6.605 2.318 17.344 1 94.94 121 SER B O 1
ATOM 2208 N N . PHE B 1 122 ? 6.078 4 18.844 1 97 122 PHE B N 1
ATOM 2209 C CA . PHE B 1 122 ? 5.871 4.969 17.766 1 97 122 PHE B CA 1
ATOM 2210 C C . PHE B 1 122 ? 6.512 6.305 18.109 1 97 122 PHE B C 1
ATOM 2212 O O . PHE B 1 122 ? 6.02 7.027 18.984 1 97 122 PHE B O 1
ATOM 2219 N N . GLY B 1 123 ? 7.531 6.629 17.375 1 95.94 123 GLY B N 1
ATOM 2220 C CA . GLY B 1 123 ? 8.258 7.855 17.672 1 95.94 123 GLY B CA 1
ATOM 2221 C C . GLY B 1 123 ? 8.398 8.766 16.469 1 95.94 123 GLY B C 1
ATOM 2222 O O . GLY B 1 123 ? 7.867 8.477 15.391 1 95.94 123 GLY B O 1
ATOM 2223 N N . THR B 1 124 ? 9.07 9.914 16.703 1 95.75 124 THR B N 1
ATOM 2224 C CA . THR B 1 124 ? 9.312 10.875 15.641 1 95.75 124 THR B CA 1
ATOM 2225 C C . THR B 1 124 ? 9.977 10.203 14.438 1 95.75 124 THR B C 1
ATOM 2227 O O . THR B 1 124 ? 10.906 9.414 14.602 1 95.75 124 THR B O 1
ATOM 2230 N N . GLY B 1 125 ? 9.406 10.43 13.258 1 96.88 125 GLY B N 1
ATOM 2231 C CA . GLY B 1 125 ? 9.953 9.859 12.039 1 96.88 125 GLY B CA 1
ATOM 2232 C C . GLY B 1 125 ? 9.289 8.555 11.633 1 96.88 125 GLY B C 1
ATOM 2233 O O . GLY B 1 125 ? 9.602 7.988 10.586 1 96.88 125 GLY B O 1
ATOM 2234 N N . GLN B 1 126 ? 8.367 8.109 12.391 1 97.94 126 GLN B N 1
ATOM 2235 C CA . GLN B 1 126 ? 7.645 6.898 12.008 1 97.94 126 GLN B CA 1
ATOM 2236 C C . GLN B 1 126 ? 6.363 7.238 11.258 1 97.94 126 GLN B C 1
ATOM 2238 O O . GLN B 1 126 ? 5.754 8.281 11.492 1 97.94 126 GLN B O 1
ATOM 2243 N N . VAL B 1 127 ? 5.992 6.352 10.359 1 98.19 127 VAL B N 1
ATOM 2244 C CA . VAL B 1 127 ? 4.801 6.512 9.539 1 98.19 127 VAL B CA 1
ATOM 2245 C C . VAL B 1 127 ? 3.986 5.219 9.547 1 98.19 127 VAL B C 1
ATOM 2247 O O . VAL B 1 127 ? 4.543 4.129 9.695 1 98.19 127 VAL B O 1
ATOM 2250 N N . ARG B 1 128 ? 2.68 5.391 9.398 1 97.81 128 ARG B N 1
ATOM 2251 C CA . ARG B 1 128 ? 1.799 4.23 9.32 1 97.81 128 ARG B CA 1
ATOM 2252 C C . ARG B 1 128 ? 0.616 4.504 8.398 1 97.81 128 ARG B C 1
ATOM 2254 O O . ARG B 1 128 ? -0.015 5.559 8.484 1 97.81 128 ARG B O 1
ATOM 2261 N N . ARG B 1 129 ? 0.426 3.576 7.504 1 96.88 129 ARG B N 1
ATOM 2262 C CA . ARG B 1 129 ? -0.878 3.496 6.855 1 96.88 129 ARG B CA 1
ATOM 2263 C C . ARG B 1 129 ? -1.892 2.783 7.742 1 96.88 129 ARG B C 1
ATOM 2265 O O . ARG B 1 129 ? -1.564 1.787 8.391 1 96.88 129 ARG B O 1
ATOM 2272 N N . THR B 1 130 ? -3.088 3.334 7.766 1 96.62 130 THR B N 1
ATOM 2273 C CA . THR B 1 130 ? -4.066 2.77 8.695 1 96.62 130 THR B CA 1
ATOM 2274 C C . THR B 1 130 ? -5.484 3.176 8.297 1 96.62 130 THR B C 1
ATOM 2276 O O . THR B 1 130 ? -5.695 3.732 7.215 1 96.62 130 THR B O 1
ATOM 2279 N N . ARG B 1 131 ? -6.383 2.723 9.062 1 96.31 131 ARG B N 1
ATOM 2280 C CA . ARG B 1 131 ? -7.738 3.26 9.055 1 96.31 131 ARG B CA 1
ATOM 2281 C C . ARG B 1 131 ? -7.914 4.32 10.133 1 96.31 131 ARG B C 1
ATOM 2283 O O . ARG B 1 131 ? -7.5 4.125 11.273 1 96.31 131 ARG B O 1
ATOM 2290 N N . LEU B 1 132 ? -8.398 5.418 9.758 1 97.81 132 LEU B N 1
ATOM 2291 C CA . LEU B 1 132 ? -8.852 6.477 10.656 1 97.81 132 LEU B CA 1
ATOM 2292 C C . LEU B 1 132 ? -10.375 6.488 10.766 1 97.81 132 LEU B C 1
ATOM 2294 O O . LEU B 1 132 ? -11.055 6.992 9.867 1 97.81 132 LEU B O 1
ATOM 2298 N N . ALA B 1 133 ? -10.797 5.867 11.867 1 96.31 133 ALA B N 1
ATOM 2299 C CA . ALA B 1 133 ? -12.227 5.574 11.961 1 96.31 133 ALA B CA 1
ATOM 2300 C C . ALA B 1 133 ? -12.695 4.746 10.773 1 96.31 133 ALA B C 1
ATOM 2302 O O . ALA B 1 133 ? -12.32 3.578 10.633 1 96.31 133 ALA B O 1
ATOM 2303 N N . GLN B 1 134 ? -13.352 5.445 9.812 1 93 134 GLN B N 1
ATOM 2304 C CA . GLN B 1 134 ? -13.961 4.645 8.758 1 93 134 GLN B CA 1
ATOM 2305 C C . GLN B 1 134 ? -13.266 4.875 7.418 1 93 134 GLN B C 1
ATOM 2307 O O . GLN B 1 134 ? -13.711 4.371 6.383 1 93 134 GLN B O 1
ATOM 2312 N N . ILE B 1 135 ? -12.141 5.559 7.488 1 95.5 135 ILE B N 1
ATOM 2313 C CA . ILE B 1 135 ? -11.531 5.887 6.203 1 95.5 135 ILE B CA 1
ATOM 2314 C C . ILE B 1 135 ? -10.055 5.492 6.211 1 95.5 135 ILE B C 1
ATOM 2316 O O . ILE B 1 135 ? -9.445 5.375 7.273 1 95.5 135 ILE B O 1
ATOM 2320 N N . ALA B 1 136 ? -9.531 5.336 5.035 1 97.12 136 ALA B N 1
ATOM 2321 C CA . ALA B 1 136 ? -8.094 5.102 4.887 1 97.12 136 ALA B CA 1
ATOM 2322 C C . ALA B 1 136 ? -7.305 6.383 5.133 1 97.12 136 ALA B C 1
ATOM 2324 O O . ALA B 1 136 ? -7.711 7.465 4.703 1 97.12 136 ALA B O 1
ATOM 2325 N N . ALA B 1 137 ? -6.172 6.258 5.77 1 97.94 137 ALA B N 1
ATOM 2326 C CA . ALA B 1 137 ? -5.266 7.379 6.016 1 97.94 137 ALA B CA 1
ATOM 2327 C C . ALA B 1 137 ? -3.844 6.891 6.266 1 97.94 137 ALA B C 1
ATOM 2329 O O . ALA B 1 137 ? -3.609 5.688 6.402 1 97.94 137 ALA B O 1
ATOM 2330 N N . ALA B 1 138 ? -2.959 7.762 6.211 1 98.31 138 ALA B N 1
ATOM 2331 C CA . ALA B 1 138 ? -1.604 7.586 6.734 1 98.31 138 ALA B CA 1
ATOM 2332 C C . ALA B 1 138 ? -1.192 8.766 7.602 1 98.31 138 ALA B C 1
ATOM 2334 O O . ALA B 1 138 ? -1.682 9.883 7.414 1 98.31 138 ALA B O 1
ATOM 2335 N N . PHE B 1 139 ? -0.339 8.492 8.555 1 98.06 139 PHE B N 1
ATOM 2336 C CA . PHE B 1 139 ? 0.163 9.617 9.336 1 98.06 139 PHE B CA 1
ATOM 2337 C C . PHE B 1 139 ? 1.605 9.375 9.766 1 98.06 139 PHE B C 1
ATOM 2339 O O . PHE B 1 139 ? 2.066 8.234 9.797 1 98.06 139 PHE B O 1
ATOM 2346 N N . TRP B 1 140 ? 2.281 10.391 10.016 1 97.62 140 TRP B N 1
ATOM 2347 C CA . TRP B 1 140 ? 3.641 10.32 10.547 1 97.62 140 TRP B CA 1
ATOM 2348 C C . TRP B 1 140 ? 3.863 11.391 11.609 1 97.62 140 TRP B C 1
ATOM 2350 O O . TRP B 1 140 ? 3.184 12.422 11.625 1 97.62 140 TRP B O 1
ATOM 2360 N N . MET B 1 141 ? 4.773 11.078 12.438 1 96.62 141 MET B N 1
ATOM 2361 C CA . MET B 1 141 ? 5.086 11.953 13.555 1 96.62 141 MET B CA 1
ATOM 2362 C C . MET B 1 141 ? 6.305 12.82 13.25 1 96.62 141 MET B C 1
ATOM 2364 O O . MET B 1 141 ? 7.281 12.344 12.672 1 96.62 141 MET B O 1
ATOM 2368 N N . HIS B 1 142 ? 6.207 14.039 13.5 1 94.12 142 HIS B N 1
ATOM 2369 C CA . HIS B 1 142 ? 7.324 14.984 13.492 1 94.12 142 HIS B CA 1
ATOM 2370 C C . HIS B 1 142 ? 7.402 15.75 14.812 1 94.12 142 HIS B C 1
ATOM 2372 O O . HIS B 1 142 ? 6.645 15.477 15.742 1 94.12 142 HIS B O 1
ATOM 2378 N N . ASP B 1 143 ? 8.289 16.672 14.922 1 90.62 143 ASP B N 1
ATOM 2379 C CA . ASP B 1 143 ? 8.578 17.344 16.188 1 90.62 143 ASP B CA 1
ATOM 2380 C C . ASP B 1 143 ? 7.367 18.125 16.688 1 90.62 143 ASP B C 1
ATOM 2382 O O . ASP B 1 143 ? 7.141 18.219 17.891 1 90.62 143 ASP B O 1
ATOM 2386 N N . ALA B 1 144 ? 6.578 18.594 15.797 1 90.19 144 ALA B N 1
ATOM 2387 C CA . ALA B 1 144 ? 5.473 19.469 16.156 1 90.19 144 ALA B CA 1
ATOM 2388 C C . ALA B 1 144 ? 4.168 18.688 16.297 1 90.19 144 ALA B C 1
ATOM 2390 O O . ALA B 1 144 ? 3.123 19.266 16.609 1 90.19 144 ALA B O 1
ATOM 2391 N N . GLY B 1 145 ? 4.234 17.344 16.109 1 94.69 145 GLY B N 1
ATOM 2392 C CA . GLY B 1 145 ? 3.031 16.531 16.172 1 94.69 145 GLY B CA 1
ATOM 2393 C C . GLY B 1 145 ? 2.939 15.508 15.07 1 94.69 145 GLY B C 1
ATOM 2394 O O . GLY B 1 145 ? 3.904 14.789 14.797 1 94.69 145 GLY B O 1
ATOM 2395 N N . PHE B 1 146 ? 1.704 15.406 14.539 1 97.19 146 PHE B N 1
ATOM 2396 C CA . PHE B 1 146 ? 1.447 14.445 13.477 1 97.19 146 PHE B CA 1
ATOM 2397 C C . PHE B 1 146 ? 0.883 15.141 12.242 1 97.19 146 PHE B C 1
ATOM 2399 O O . PHE B 1 146 ? 0.09 16.078 12.359 1 97.19 146 PHE B O 1
ATOM 2406 N N . ASP B 1 147 ? 1.31 14.672 11.117 1 97.25 147 ASP B N 1
ATOM 2407 C CA . ASP B 1 147 ? 0.544 14.93 9.898 1 97.25 147 ASP B CA 1
ATOM 2408 C C . ASP B 1 147 ? -0.263 13.703 9.484 1 97.25 147 ASP B C 1
ATOM 2410 O O . ASP B 1 147 ? 0.237 12.57 9.547 1 97.25 147 ASP B O 1
ATOM 2414 N N . VAL B 1 148 ? -1.508 13.922 9.156 1 98.12 148 VAL B N 1
ATOM 2415 C CA . VAL B 1 148 ? -2.439 12.898 8.695 1 98.12 148 VAL B CA 1
ATOM 2416 C C . VAL B 1 148 ? -2.834 13.172 7.246 1 98.12 148 VAL B C 1
ATOM 2418 O O . VAL B 1 148 ? -3.246 14.289 6.906 1 98.12 148 VAL B O 1
ATOM 2421 N N . VAL B 1 149 ? -2.701 12.164 6.402 1 97.38 149 VAL B N 1
ATOM 2422 C CA . VAL B 1 149 ? -3.08 12.32 5 1 97.38 149 VAL B CA 1
ATOM 2423 C C . VAL B 1 149 ? -4.195 11.344 4.652 1 97.38 149 VAL B C 1
ATOM 2425 O O . VAL B 1 149 ? -4.172 10.188 5.09 1 97.38 149 VAL B O 1
ATOM 2428 N N . CYS B 1 150 ? -5.191 11.805 3.932 1 96.5 150 CYS B N 1
ATOM 2429 C CA . CYS B 1 150 ? -6.297 11 3.432 1 96.5 150 CYS B CA 1
ATOM 2430 C C . CYS B 1 150 ? -6.758 11.492 2.066 1 96.5 150 CYS B C 1
ATOM 2432 O O . CYS B 1 150 ? -6.207 12.453 1.53 1 96.5 150 CYS B O 1
ATOM 2434 N N . PHE B 1 151 ? -7.672 10.82 1.457 1 93.31 151 PHE B N 1
ATOM 2435 C CA . PHE B 1 151 ? -8.242 11.32 0.212 1 93.31 151 PHE B CA 1
ATOM 2436 C C . PHE B 1 151 ? -8.984 12.625 0.444 1 93.31 151 PHE B C 1
ATOM 2438 O O . PHE B 1 151 ? -9.656 12.797 1.467 1 93.31 151 PHE B O 1
ATOM 2445 N N . ARG B 1 152 ? -8.883 13.414 -0.503 1 93.06 152 ARG B N 1
ATOM 2446 C CA . ARG B 1 152 ? -9.562 14.711 -0.423 1 93.06 152 ARG B CA 1
ATOM 2447 C C . ARG B 1 152 ? -11.07 14.531 -0.322 1 93.06 152 ARG B C 1
ATOM 2449 O O . ARG B 1 152 ? -11.75 15.305 0.36 1 93.06 152 ARG B O 1
ATOM 2456 N N . SER B 1 153 ? -11.641 13.531 -0.879 1 90 153 SER B N 1
ATOM 2457 C CA . SER B 1 153 ? -13.078 13.289 -0.941 1 90 153 SER B CA 1
ATOM 2458 C C . SER B 1 153 ? -13.648 13.016 0.444 1 90 153 SER B C 1
ATOM 2460 O O . SER B 1 153 ? -14.859 13.133 0.655 1 90 153 SER B O 1
ATOM 2462 N N . VAL B 1 154 ? -12.82 12.664 1.33 1 93.25 154 VAL B N 1
ATOM 2463 C CA . VAL B 1 154 ? -13.305 12.359 2.67 1 93.25 154 VAL B CA 1
ATOM 2464 C C . VAL B 1 154 ? -12.688 13.32 3.68 1 93.25 154 VAL B C 1
ATOM 2466 O O . VAL B 1 154 ? -12.68 13.047 4.883 1 93.25 154 VAL B O 1
ATOM 2469 N N . ALA B 1 155 ? -12.164 14.375 3.229 1 95.88 155 ALA B N 1
ATOM 2470 C CA . ALA B 1 155 ? -11.445 15.328 4.066 1 95.88 155 ALA B CA 1
ATOM 2471 C C . ALA B 1 155 ? -12.359 15.914 5.137 1 95.88 155 ALA B C 1
ATOM 2473 O O . ALA B 1 155 ? -11.945 16.078 6.289 1 95.88 155 ALA B O 1
ATOM 2474 N N . ASP B 1 156 ? -13.555 16.281 4.781 1 97.12 156 ASP B N 1
ATOM 2475 C CA . ASP B 1 156 ? -14.477 16.875 5.75 1 97.12 156 ASP B CA 1
ATOM 2476 C C . ASP B 1 156 ? -14.805 15.891 6.871 1 97.12 156 ASP B C 1
ATOM 2478 O O . ASP B 1 156 ? -14.875 16.281 8.039 1 97.12 156 ASP B O 1
ATOM 2482 N N . TYR B 1 157 ? -15.047 14.688 6.457 1 96.75 157 TYR B N 1
ATOM 2483 C CA . TYR B 1 157 ? -15.266 13.648 7.457 1 96.75 157 TYR B CA 1
ATOM 2484 C C . TYR B 1 157 ? -14.062 13.516 8.383 1 96.75 157 TYR B C 1
ATOM 2486 O O . TYR B 1 157 ? -14.211 13.461 9.602 1 96.75 157 TYR B O 1
ATOM 2494 N N . ALA B 1 158 ? -12.836 13.461 7.852 1 97.88 158 ALA B N 1
ATOM 2495 C CA . ALA B 1 158 ? -11.594 13.336 8.617 1 97.88 158 ALA B CA 1
ATOM 2496 C C . ALA B 1 158 ? -11.438 14.5 9.594 1 97.88 158 ALA B C 1
ATOM 2498 O O . ALA B 1 158 ? -11.125 14.297 10.766 1 97.88 158 ALA B O 1
ATOM 2499 N N . GLU B 1 159 ? -11.641 15.664 9.039 1 98.19 159 GLU B N 1
ATOM 2500 C CA . GLU B 1 159 ? -11.547 16.844 9.898 1 98.19 159 GLU B CA 1
ATOM 2501 C C . GLU B 1 159 ? -12.531 16.766 11.062 1 98.19 159 GLU B C 1
ATOM 2503 O O . GLU B 1 159 ? -12.188 17.094 12.195 1 98.19 159 GLU B O 1
ATOM 2508 N N . GLY B 1 160 ? -13.711 16.328 10.812 1 97.88 160 GLY B N 1
ATOM 2509 C CA . GLY B 1 160 ? -14.734 16.188 11.828 1 97.88 160 GLY B CA 1
ATOM 2510 C C . GLY B 1 160 ? -14.367 15.219 12.93 1 97.88 160 GLY B C 1
ATOM 2511 O O . GLY B 1 160 ? -14.461 15.547 14.117 1 97.88 160 GLY B O 1
ATOM 2512 N N . VAL B 1 161 ? -13.945 14.047 12.562 1 97.69 161 VAL B N 1
ATOM 2513 C CA . VAL B 1 161 ? -13.656 13.039 13.57 1 97.69 161 VAL B CA 1
ATOM 2514 C C . VAL B 1 161 ? -12.406 13.43 14.359 1 97.69 161 VAL B C 1
ATOM 2516 O O . VAL B 1 161 ? -12.312 13.164 15.555 1 97.69 161 VAL B O 1
ATOM 2519 N N . LEU B 1 162 ? -11.438 14.039 13.719 1 97.69 162 LEU B N 1
ATOM 2520 C CA . LEU B 1 162 ? -10.25 14.516 14.414 1 97.69 162 LEU B CA 1
ATOM 2521 C C . LEU B 1 162 ? -10.609 15.602 15.422 1 97.69 162 LEU B C 1
ATOM 2523 O O . LEU B 1 162 ? -10.164 15.555 16.578 1 97.69 162 LEU B O 1
ATOM 2527 N N . THR B 1 163 ? -11.406 16.516 14.961 1 96.75 163 THR B N 1
ATOM 2528 C CA . THR B 1 163 ? -11.812 17.625 15.82 1 96.75 163 THR B CA 1
ATOM 2529 C C . THR B 1 163 ? -12.609 17.109 17.016 1 96.75 163 THR B C 1
ATOM 2531 O O . THR B 1 163 ? -12.383 17.531 18.156 1 96.75 163 THR B O 1
ATOM 2534 N N . ARG B 1 164 ? -13.477 16.234 16.781 1 96.19 164 ARG B N 1
ATOM 2535 C CA . ARG B 1 164 ? -14.273 15.648 17.844 1 96.19 164 ARG B CA 1
ATOM 2536 C C . ARG B 1 164 ? -13.391 14.906 18.844 1 96.19 164 ARG B C 1
ATOM 2538 O O . ARG B 1 164 ? -13.562 15.055 20.062 1 96.19 164 ARG B O 1
ATOM 2545 N N . ALA B 1 165 ? -12.469 14.164 18.359 1 95.69 165 ALA B N 1
ATOM 2546 C CA . ALA B 1 165 ? -11.562 13.43 19.25 1 95.69 165 ALA B CA 1
ATOM 2547 C C . ALA B 1 165 ? -10.703 14.391 20.062 1 95.69 165 ALA B C 1
ATOM 2549 O O . ALA B 1 165 ? -10.352 14.094 21.219 1 95.69 165 ALA B O 1
ATOM 2550 N N . ALA B 1 166 ? -10.391 15.516 19.484 1 94.5 166 ALA B N 1
ATOM 2551 C CA . ALA B 1 166 ? -9.539 16.5 20.156 1 94.5 166 ALA B CA 1
ATOM 2552 C C . ALA B 1 166 ? -10.312 17.266 21.219 1 94.5 166 ALA B C 1
ATOM 2554 O O . ALA B 1 166 ? -9.719 17.797 22.156 1 94.5 166 ALA B O 1
ATOM 2555 N N . THR B 1 167 ? -11.633 17.297 21.094 1 90.56 167 THR B N 1
ATOM 2556 C CA . THR B 1 167 ? -12.422 18.172 21.953 1 90.56 167 THR B CA 1
ATOM 2557 C C . THR B 1 167 ? -13.188 17.359 23 1 90.56 167 THR B C 1
ATOM 2559 O O . THR B 1 167 ? -13.602 17.906 24.031 1 90.56 167 THR B O 1
ATOM 2562 N N . THR B 1 168 ? -13.555 16.141 22.734 1 80 168 THR B N 1
ATOM 2563 C CA . THR B 1 168 ? -14.438 15.391 23.625 1 80 168 THR B CA 1
ATOM 2564 C C . THR B 1 168 ? -13.633 14.438 24.516 1 80 168 THR B C 1
ATOM 2566 O O . THR B 1 168 ? -14.156 13.906 25.5 1 80 168 THR B O 1
ATOM 2569 N N . GLY B 1 169 ? -12.445 14.227 24.188 1 66.88 169 GLY B N 1
ATOM 2570 C CA . GLY B 1 169 ? -11.742 13.211 24.953 1 66.88 169 GLY B CA 1
ATOM 2571 C C . GLY B 1 169 ? -10.891 13.797 26.062 1 66.88 169 GLY B C 1
ATOM 2572 O O . GLY B 1 169 ? -10.68 15.008 26.125 1 66.88 169 GLY B O 1
ATOM 2573 N N . GLU B 1 170 ? -10.75 13.008 27.125 1 70.06 170 GLU B N 1
ATOM 2574 C CA . GLU B 1 170 ? -9.789 13.305 28.188 1 70.06 170 GLU B CA 1
ATOM 2575 C C . GLU B 1 170 ? -8.43 12.672 27.891 1 70.06 170 GLU B C 1
ATOM 2577 O O . GLU B 1 170 ? -8.359 11.609 27.281 1 70.06 170 GLU B O 1
ATOM 2582 N N . LYS B 1 171 ? -7.457 13.5 28.203 1 73.62 171 LYS B N 1
ATOM 2583 C CA . LYS B 1 171 ? -6.121 12.922 28.109 1 73.62 171 LYS B CA 1
ATOM 2584 C C . LYS B 1 171 ? -5.996 11.688 29 1 73.62 171 LYS B C 1
ATOM 2586 O O . LYS B 1 171 ? -6.395 11.719 30.172 1 73.62 171 LYS B O 1
ATOM 2591 N N . THR B 1 172 ? -5.727 10.555 28.453 1 70.81 172 THR B N 1
ATOM 2592 C CA . THR B 1 172 ? -5.617 9.312 29.203 1 70.81 172 THR B CA 1
ATOM 2593 C C . THR B 1 172 ? -4.355 9.305 30.062 1 70.81 172 THR B C 1
ATOM 2595 O O . THR B 1 172 ? -4.285 8.602 31.062 1 70.81 172 THR B O 1
ATOM 2598 N N . GLY B 1 173 ? -3.391 10.172 29.844 1 71.38 173 GLY B N 1
ATOM 2599 C CA . GLY B 1 173 ? -2.107 10.133 30.531 1 71.38 173 GLY B CA 1
ATOM 2600 C C . GLY B 1 173 ? -1.264 8.93 30.141 1 71.38 173 GLY B C 1
ATOM 2601 O O . GLY B 1 173 ? -0.139 8.781 30.625 1 71.38 173 GLY B O 1
ATOM 2602 N N . PHE B 1 174 ? -1.786 8.047 29.328 1 67.06 174 PHE B N 1
ATOM 2603 C CA . PHE B 1 174 ? -1.129 6.797 28.969 1 67.06 174 PHE B CA 1
ATOM 2604 C C . PHE B 1 174 ? 0.167 7.066 28.203 1 67.06 174 PHE B C 1
ATOM 2606 O O . PHE B 1 174 ? 1.129 6.305 28.312 1 67.06 174 PHE B O 1
ATOM 2613 N N . PHE B 1 175 ? 0.229 8.102 27.516 1 73.25 175 PHE B N 1
ATOM 2614 C CA . PHE B 1 175 ? 1.375 8.352 26.641 1 73.25 175 PHE B CA 1
ATOM 2615 C C . PHE B 1 175 ? 2.338 9.344 27.281 1 73.25 175 PHE B C 1
ATOM 2617 O O . PHE B 1 175 ? 3.295 9.789 26.656 1 73.25 175 PHE B O 1
ATOM 2624 N N . ALA B 1 176 ? 2.088 9.758 28.516 1 59.28 176 ALA B N 1
ATOM 2625 C CA . ALA B 1 176 ? 2.963 10.633 29.281 1 59.28 176 ALA B CA 1
ATOM 2626 C C . ALA B 1 176 ? 4.227 9.891 29.719 1 59.28 176 ALA B C 1
ATOM 2628 O O . ALA B 1 176 ? 4.195 8.68 29.938 1 59.28 176 ALA B O 1
#

Solvent-accessible surface area (backbone atoms only — not comparable to full-atom values): 18477 Å² total; per-residue (Å²): 132,83,56,43,29,47,79,40,77,52,75,88,48,14,31,33,43,38,35,39,61,66,81,38,69,55,46,38,51,24,45,26,72,50,45,73,37,67,76,51,59,90,42,19,38,39,68,78,88,61,27,26,32,33,35,71,51,69,37,31,35,40,36,29,32,48,48,92,42,41,68,60,31,50,51,46,35,53,65,51,39,62,100,48,80,66,48,79,43,85,41,31,87,49,40,36,43,33,36,34,22,58,90,28,36,59,54,32,49,50,75,38,25,97,55,74,59,44,66,91,72,39,46,75,30,29,33,44,77,42,46,48,68,91,37,44,31,33,36,33,30,47,96,75,31,32,42,39,37,32,47,39,92,48,37,68,61,50,53,48,56,52,48,47,39,18,62,71,54,73,79,77,65,78,75,108,132,84,55,42,29,47,80,41,78,52,75,87,46,14,32,33,45,36,34,38,62,66,81,38,69,56,45,39,52,22,44,27,71,48,44,74,38,67,79,51,58,91,42,18,38,38,67,77,87,62,28,27,32,34,35,72,49,70,37,33,36,40,36,30,32,49,48,92,41,40,69,59,32,51,50,46,35,53,66,52,40,61,100,50,80,64,47,79,41,84,40,32,87,51,42,36,42,32,37,35,22,59,89,28,34,57,56,34,49,48,74,36,25,98,55,74,59,43,66,91,72,40,46,75,30,30,32,46,75,43,44,50,67,90,37,47,30,33,37,33,31,46,96,73,33,34,43,37,37,32,47,38,91,47,37,69,60,50,53,49,55,50,48,47,38,19,62,72,53,74,80,77,64,77,73,108

pLDDT: mean 93.91, std 8.04, range [42.88, 98.75]

Secondary structure (DSSP, 8-state):
---SSEEEEPPP-EEEEEES-TTSHHHHHHHHHHHS-PPPPTTBEEE-SS-EEEEEETTEEEEEE-GGGHHHHHHHHHHHTTTS--EEEE-GGGEEEEEEESTTHHHHHHHHSSS---TTT--TTBEEEEEETTEEEEEEEETTEEEEEEEGGGHHHHHHHHHHHHHHPPP-STT-/---SSEEEEPPP-EEEEEES-TTSHHHHHHHHHHHS-PPPPTTBEEE-SS-EEEEEETTEEEEEE-GGGHHHHHHHHHHHTTTS--EEEE-GGGEEEEEEESTTHHHHHHHHSSS---TTTS-TTBEEEEEETTEEEEEEEETTEEEEEEEGGGHHHHHHHHHHHHHHPPP-STT-

Nearest PDB structures (foldseek):
  2gah-assembly1_C  TM=8.592E-01  e=1.065E-14  Stenotrophomonas maltophilia
  3ad8-assembly1_C  TM=8.547E-01  e=3.668E-14  Corynebacterium sp. U-96
  4pab-assembly2_B  TM=8.449E-01  e=1.150E-11  Rattus norvegicus
  5l46-assembly2_B  TM=8.410E-01  e=8.981E-12  Homo sapiens
  4paa-assembly2_B  TM=8.375E-01  e=2.568E-11  Rattus norvegicus